Protein AF-A0A4P9YA23-F1 (afdb_monomer_lite)

Sequence (304 aa):
MYAWGDTLWTTFSSGLFDSSNNYLGVTSTDVELSFLNSFLSQIIQMLPYKTYLYIFESSKKNIVGTSIGTDLLIYDANGVATGPKSLDILANEDSILNASLVYLNSLVGKGNYTQLVSSSNVLLFQSNNLQYLCSVSEINSKYGIKWTLLQIMSKNDVEAGIVQRNTLIFIVIGVVMVLCYLLAFIFSTWISRILNGITSDIRELASLNFGAVLRENGIHMKRRSWIREICDIQHSFQKMVLTFAEQVEIKKKSNFKGNLSTTTAGQGNSVGGSLNMLAPSKSMDGLGKSTTIPNMSSIAENSV

Radius of gyration: 50.08 Å; chains: 1; bounding box: 88×43×154 Å

Structure (mmCIF, N/CA/C/O backbone):
data_AF-A0A4P9YA23-F1
#
_entry.id   AF-A0A4P9YA23-F1
#
loop_
_atom_site.group_PDB
_atom_site.id
_atom_site.type_symbol
_atom_site.label_atom_id
_atom_site.label_alt_id
_atom_site.label_comp_id
_atom_site.label_asym_id
_atom_site.label_entity_id
_atom_site.label_seq_id
_atom_site.pdbx_PDB_ins_code
_atom_site.Cartn_x
_atom_site.Cartn_y
_atom_site.Cartn_z
_atom_site.occupancy
_atom_site.B_iso_or_equiv
_atom_site.auth_seq_id
_atom_site.auth_comp_id
_atom_site.auth_asym_id
_atom_site.auth_atom_id
_atom_site.pdbx_PDB_model_num
ATOM 1 N N . MET A 1 1 ? -16.088 -0.649 15.290 1.00 90.38 1 MET A N 1
ATOM 2 C CA . MET A 1 1 ? -15.240 -1.835 15.087 1.00 90.38 1 MET A CA 1
ATOM 3 C C . MET A 1 1 ? -14.986 -2.504 16.423 1.00 90.38 1 MET A C 1
ATOM 5 O O . MET A 1 1 ? -14.726 -1.791 17.389 1.00 90.38 1 MET A O 1
ATOM 9 N N . TYR A 1 2 ? -15.089 -3.825 16.475 1.00 92.62 2 TYR A N 1
ATOM 10 C CA . TYR A 1 2 ? -14.795 -4.645 17.648 1.00 92.62 2 TYR A CA 1
ATOM 11 C C . TYR A 1 2 ? -14.202 -5.986 17.204 1.00 92.62 2 TYR A C 1
ATOM 13 O O . TYR A 1 2 ? -14.350 -6.379 16.046 1.00 92.62 2 TYR A O 1
ATOM 21 N N . ALA A 1 3 ? -13.505 -6.655 18.117 1.00 93.75 3 ALA A N 1
ATOM 22 C CA . ALA A 1 3 ? -13.047 -8.024 17.925 1.00 93.75 3 ALA A CA 1
ATOM 23 C C . ALA A 1 3 ? -14.057 -8.985 18.559 1.00 93.75 3 ALA A C 1
ATOM 25 O O . ALA A 1 3 ? -14.553 -8.717 19.655 1.00 93.75 3 ALA A O 1
ATOM 26 N N . TRP A 1 4 ? -14.367 -10.081 17.873 1.00 92.94 4 TRP A N 1
ATOM 27 C CA . TRP A 1 4 ? -15.160 -11.177 18.423 1.00 92.94 4 TRP A CA 1
ATOM 28 C C . TRP A 1 4 ? -14.641 -12.503 17.872 1.00 92.94 4 TRP A C 1
ATOM 30 O O . TRP A 1 4 ? -14.656 -12.717 16.658 1.00 92.94 4 TRP A O 1
ATOM 40 N N . GLY A 1 5 ? -14.170 -13.379 18.766 1.00 91.00 5 GLY A N 1
ATOM 41 C CA . GLY A 1 5 ? -13.366 -14.538 18.370 1.00 91.00 5 GLY A CA 1
ATOM 42 C C . GLY A 1 5 ? -12.090 -14.088 17.654 1.00 91.00 5 GLY A C 1
ATOM 43 O O . GLY A 1 5 ? -11.499 -13.078 18.027 1.00 91.00 5 GLY A O 1
ATOM 44 N N . ASP A 1 6 ? -11.729 -14.778 16.576 1.00 91.00 6 ASP A N 1
ATOM 45 C CA . ASP A 1 6 ? -10.530 -14.479 15.778 1.00 91.00 6 ASP A CA 1
ATOM 46 C C . ASP A 1 6 ? -10.842 -13.554 14.595 1.00 91.00 6 ASP A C 1
ATOM 48 O O . ASP A 1 6 ? -10.273 -13.663 13.507 1.00 91.00 6 ASP A O 1
ATOM 52 N N . THR A 1 7 ? -11.830 -12.669 14.748 1.00 92.19 7 THR A N 1
ATOM 53 C CA . THR A 1 7 ? -12.345 -11.883 13.627 1.00 92.19 7 THR A CA 1
ATOM 54 C C . THR A 1 7 ? -12.698 -10.457 14.028 1.00 92.19 7 THR A C 1
ATOM 56 O O . THR A 1 7 ? -13.243 -10.190 15.102 1.00 92.19 7 THR A O 1
ATOM 59 N N . LEU A 1 8 ? -12.377 -9.519 13.134 1.00 94.44 8 LEU A N 1
ATOM 60 C CA . LEU A 1 8 ? -12.754 -8.116 13.253 1.00 94.44 8 LEU A CA 1
ATOM 61 C C . LEU A 1 8 ? -14.108 -7.863 12.602 1.00 94.44 8 LEU A C 1
ATOM 63 O O . LEU A 1 8 ? -14.334 -8.227 11.448 1.00 94.44 8 LEU A O 1
ATOM 67 N N . TRP A 1 9 ? -14.963 -7.156 13.329 1.00 95.06 9 TRP A N 1
ATOM 68 C CA . TRP A 1 9 ? -16.307 -6.796 12.904 1.00 95.06 9 TRP A CA 1
ATOM 69 C C . TRP A 1 9 ? -16.499 -5.285 12.936 1.00 95.06 9 TRP A C 1
ATOM 71 O O . TRP A 1 9 ? -15.943 -4.563 13.776 1.00 95.06 9 TRP A O 1
ATOM 81 N N . THR A 1 10 ? -17.336 -4.785 12.036 1.00 92.75 10 THR A N 1
ATOM 82 C CA . THR A 1 10 ? -17.863 -3.426 12.096 1.00 92.75 10 THR A CA 1
ATOM 83 C C . THR A 1 10 ? -19.381 -3.445 12.014 1.00 92.75 10 THR A C 1
ATOM 85 O O . THR A 1 10 ? -19.947 -4.157 11.195 1.00 92.75 10 THR A O 1
ATOM 88 N N . THR A 1 11 ? -20.036 -2.638 12.843 1.00 93.19 11 THR A N 1
ATOM 89 C CA . THR A 1 11 ? -21.493 -2.490 12.836 1.00 93.19 11 THR A CA 1
ATOM 90 C C . THR A 1 11 ? -21.867 -1.222 12.094 1.00 93.19 11 THR A C 1
ATOM 92 O O . THR A 1 11 ? -21.350 -0.143 12.396 1.00 93.19 11 THR A O 1
ATOM 95 N N . PHE A 1 12 ? -22.798 -1.345 11.160 1.00 91.31 12 PHE A N 1
ATOM 96 C CA . PHE A 1 12 ? -23.514 -0.225 10.573 1.00 91.31 12 PHE A CA 1
ATOM 97 C C . PHE A 1 12 ? -24.879 -0.143 11.225 1.00 91.31 12 PHE A C 1
ATOM 99 O O . PHE A 1 12 ? -25.641 -1.100 11.151 1.00 91.31 12 PHE A O 1
ATOM 106 N N . SER A 1 13 ? -25.187 0.985 11.857 1.00 93.06 13 SER A N 1
ATOM 107 C CA . SER A 1 13 ? -26.459 1.191 12.545 1.00 93.06 13 SER A CA 1
ATOM 108 C C . SER A 1 13 ? -27.181 2.396 11.969 1.00 93.06 13 SER A C 1
ATOM 110 O O . SER A 1 13 ? -26.564 3.424 11.694 1.00 93.06 13 SER A O 1
ATOM 112 N N . SER A 1 14 ? -28.496 2.279 11.820 1.00 93.38 14 SER A N 1
ATOM 113 C CA . SER A 1 14 ? -29.368 3.377 11.422 1.00 93.38 14 SER A CA 1
ATOM 114 C C . SER A 1 14 ? -30.601 3.422 12.317 1.00 93.38 14 SER A C 1
ATOM 116 O O . SER A 1 14 ? -31.188 2.388 12.641 1.00 93.38 14 SER A O 1
ATOM 118 N N . GLY A 1 15 ? -30.975 4.625 12.750 1.00 95.62 15 GLY A N 1
ATOM 119 C CA . GLY A 1 15 ? -32.191 4.832 13.528 1.00 95.62 15 GLY A CA 1
ATOM 120 C C . GLY A 1 15 ? -33.424 4.661 12.645 1.00 95.62 15 GLY A C 1
ATOM 121 O O . GLY A 1 15 ? -33.478 5.174 11.530 1.00 95.62 15 GLY A O 1
ATOM 122 N N . LEU A 1 16 ? -34.417 3.942 13.152 1.00 97.31 16 LEU A N 1
ATOM 123 C CA . LEU A 1 16 ? -35.737 3.826 12.553 1.00 97.31 16 LEU A CA 1
ATOM 124 C C . LEU A 1 16 ? -36.643 4.872 13.191 1.00 97.31 16 LEU A C 1
ATOM 126 O O . LEU A 1 16 ? -36.780 4.918 14.415 1.00 97.31 16 LEU A O 1
ATOM 130 N N . PHE A 1 17 ? -37.264 5.692 12.353 1.00 97.88 17 PHE A N 1
ATOM 131 C CA . PHE A 1 17 ? -38.183 6.743 12.767 1.00 97.88 17 PHE A CA 1
ATOM 132 C C . PHE A 1 17 ? -39.517 6.560 12.047 1.00 97.88 17 PHE A C 1
ATOM 134 O O . PHE A 1 17 ? -39.548 6.089 10.907 1.00 97.88 17 PHE A O 1
ATOM 141 N N . ASP A 1 18 ? -40.618 6.899 12.712 1.00 97.69 18 ASP A N 1
ATOM 142 C CA . ASP A 1 18 ? -41.930 6.941 12.066 1.00 97.69 18 ASP A CA 1
ATOM 143 C C . ASP A 1 18 ? -42.077 8.179 11.155 1.00 97.69 18 ASP A C 1
ATOM 145 O O . ASP A 1 18 ? -41.197 9.039 11.070 1.00 97.69 18 ASP A O 1
ATOM 149 N N . SER A 1 19 ? -43.218 8.300 10.469 1.00 97.75 19 SER A N 1
ATOM 150 C CA . SER A 1 19 ? -43.530 9.461 9.619 1.00 97.75 19 SER A CA 1
ATOM 151 C C . SER A 1 19 ? -43.616 10.790 10.379 1.00 97.75 19 SER A C 1
ATOM 153 O O . SER A 1 19 ? -43.581 11.853 9.765 1.00 97.75 19 SER A O 1
ATOM 155 N N . SER A 1 20 ? -43.758 10.740 11.702 1.00 98.12 20 SER A N 1
ATOM 156 C CA . SER A 1 20 ? -43.789 11.893 12.600 1.00 98.12 20 SER A CA 1
ATOM 157 C C . SER A 1 20 ? -42.417 12.183 13.223 1.00 98.12 20 SER A C 1
ATOM 159 O O . SER A 1 20 ? -42.321 13.048 14.091 1.00 98.12 20 SER A O 1
ATOM 161 N N . ASN A 1 21 ? -41.357 11.513 12.751 1.00 96.94 21 ASN A N 1
ATOM 162 C CA . ASN A 1 21 ? -39.983 11.614 13.241 1.00 96.94 21 ASN A CA 1
ATOM 163 C C . ASN A 1 21 ? -39.800 11.162 14.706 1.00 96.94 21 ASN A C 1
ATOM 165 O O . ASN A 1 21 ? -38.838 11.556 15.368 1.00 96.94 21 ASN A O 1
ATOM 169 N N . ASN A 1 22 ? -40.696 10.320 15.225 1.00 98.12 22 ASN A N 1
ATOM 170 C CA . ASN A 1 22 ? -40.505 9.676 16.519 1.00 98.12 22 ASN A CA 1
ATOM 171 C C . ASN A 1 22 ? -39.586 8.465 16.365 1.00 98.12 22 ASN A C 1
ATOM 173 O O . ASN A 1 22 ? -39.722 7.679 15.426 1.00 98.12 22 ASN A O 1
ATOM 177 N N . TYR A 1 23 ? -38.662 8.296 17.308 1.00 97.56 23 TYR A N 1
ATOM 178 C CA . TYR A 1 23 ? -37.741 7.164 17.333 1.00 97.56 23 TYR A CA 1
ATOM 179 C C . TYR A 1 23 ? -38.481 5.857 17.645 1.00 97.56 23 TYR A C 1
ATOM 181 O O . TYR A 1 23 ? -39.110 5.731 18.695 1.00 97.56 23 TYR A O 1
ATOM 189 N N . LEU A 1 24 ? -38.371 4.877 16.748 1.00 98.06 24 LEU A N 1
ATOM 190 C CA . LEU A 1 24 ? -38.969 3.547 16.892 1.00 98.06 24 LEU A CA 1
ATOM 191 C C . LEU A 1 24 ? -37.949 2.492 17.328 1.00 98.06 24 LEU A C 1
ATOM 193 O O . LEU A 1 24 ? -38.299 1.541 18.024 1.00 98.06 24 LEU A O 1
ATOM 197 N N . GLY A 1 25 ? -36.693 2.630 16.903 1.00 97.94 25 GLY A N 1
ATOM 198 C CA . GLY A 1 25 ? -35.655 1.643 17.181 1.00 97.94 25 GLY A CA 1
ATOM 199 C C . GLY A 1 25 ? -34.397 1.846 16.345 1.00 97.94 25 GLY A C 1
ATOM 200 O O . GLY A 1 25 ? -34.207 2.887 15.722 1.00 97.94 25 GLY A O 1
ATOM 201 N N . VAL A 1 26 ? -33.537 0.830 16.311 1.00 97.00 26 VAL A N 1
ATOM 202 C CA . VAL A 1 26 ? -32.299 0.824 15.524 1.00 97.00 26 VAL A CA 1
ATOM 203 C C . VAL A 1 26 ? -32.239 -0.445 14.682 1.00 97.00 26 VAL A C 1
ATOM 205 O O . VAL A 1 26 ? -32.502 -1.539 15.177 1.00 97.00 26 VAL A O 1
ATOM 208 N N . THR A 1 27 ? -31.908 -0.299 13.404 1.00 96.75 27 THR A N 1
ATOM 209 C CA . THR A 1 27 ? -31.504 -1.420 12.555 1.00 96.75 27 THR A CA 1
ATOM 210 C C . THR A 1 27 ? -29.985 -1.432 12.472 1.00 96.75 27 THR A C 1
ATOM 212 O O . THR A 1 27 ? -29.368 -0.381 12.291 1.00 96.75 27 THR A O 1
ATOM 215 N N . SER A 1 28 ? -29.384 -2.606 12.648 1.00 96.12 28 SER A N 1
ATOM 216 C CA . SER A 1 28 ? -27.936 -2.778 12.618 1.00 96.12 28 SER A CA 1
ATOM 217 C C . SER A 1 28 ? -27.565 -3.930 11.695 1.00 96.12 28 SER A C 1
ATOM 219 O O . SER A 1 28 ? -28.275 -4.928 11.612 1.00 96.12 28 SER A O 1
ATOM 221 N N . THR A 1 29 ? -26.447 -3.793 10.996 1.00 94.19 29 THR A N 1
ATOM 222 C CA . THR A 1 29 ? -25.837 -4.852 10.193 1.00 94.19 29 THR A CA 1
ATOM 223 C C . THR A 1 29 ? -24.369 -4.939 10.559 1.00 94.19 29 THR A C 1
ATOM 225 O O . THR A 1 29 ? -23.646 -3.946 10.462 1.00 94.19 29 THR A O 1
ATOM 228 N N . ASP A 1 30 ? -23.938 -6.121 10.980 1.00 94.88 30 ASP A N 1
ATOM 229 C CA . ASP A 1 30 ? -22.535 -6.411 11.233 1.00 94.88 30 ASP A CA 1
ATOM 230 C C . ASP A 1 30 ? -21.870 -6.922 9.956 1.00 94.88 30 ASP A C 1
ATOM 232 O O . ASP A 1 30 ? -22.423 -7.744 9.225 1.00 94.88 30 ASP A O 1
ATOM 236 N N . VAL A 1 31 ? -20.678 -6.404 9.684 1.00 93.38 31 VAL A N 1
ATOM 237 C CA . VAL A 1 31 ? -19.847 -6.779 8.545 1.00 93.38 31 VAL A CA 1
ATOM 238 C C . VAL A 1 31 ? -18.507 -7.257 9.071 1.00 93.38 31 VAL A C 1
ATOM 240 O O . VAL A 1 31 ? -17.813 -6.546 9.804 1.00 93.38 31 VAL A O 1
ATOM 243 N N . GLU A 1 32 ? -18.156 -8.471 8.676 1.00 95.19 32 GLU A N 1
ATOM 244 C CA . GLU A 1 32 ? -16.840 -9.048 8.893 1.00 95.19 32 GLU A CA 1
ATOM 245 C C . GLU A 1 32 ? -15.802 -8.263 8.084 1.00 95.19 32 GLU A C 1
ATOM 247 O O . GLU A 1 32 ? -16.054 -7.938 6.931 1.00 95.19 32 GLU A O 1
ATOM 252 N N . LEU A 1 33 ? -14.640 -7.940 8.650 1.00 94.12 33 LEU A N 1
ATOM 253 C CA . LEU A 1 33 ? -13.596 -7.163 7.962 1.00 94.12 33 LEU A CA 1
ATOM 254 C C . LEU A 1 33 ? -12.496 -8.032 7.339 1.00 94.12 33 LEU A C 1
ATOM 256 O O . LEU A 1 33 ? -11.645 -7.516 6.615 1.00 94.12 33 LEU A O 1
ATOM 260 N N . SER A 1 34 ? -12.518 -9.348 7.565 1.00 92.31 34 SER A N 1
ATOM 261 C CA . SER A 1 34 ? -11.518 -10.287 7.035 1.00 92.31 34 SER A CA 1
ATOM 262 C C . SER A 1 34 ? -11.421 -10.254 5.503 1.00 92.31 34 SER A C 1
ATOM 264 O O . SER A 1 34 ? -10.322 -10.358 4.953 1.00 92.31 34 SER A O 1
ATOM 266 N N . PHE A 1 35 ? -12.540 -10.007 4.806 1.00 93.31 35 PHE A N 1
ATOM 267 C CA . PHE A 1 35 ? -12.568 -9.912 3.344 1.00 93.31 35 PHE A CA 1
ATOM 268 C C . PHE A 1 35 ? -11.656 -8.804 2.805 1.00 93.31 35 PHE A C 1
ATOM 270 O O . PHE A 1 35 ? -11.136 -8.938 1.698 1.00 93.31 35 PHE A O 1
ATOM 277 N N . LEU A 1 36 ? -11.434 -7.723 3.567 1.00 94.00 36 LEU A N 1
ATOM 278 C CA . LEU A 1 36 ? -10.559 -6.631 3.142 1.00 94.00 36 LEU A CA 1
ATOM 279 C C . LEU A 1 36 ? -9.112 -7.093 3.056 1.00 94.00 36 LEU A C 1
ATOM 281 O O . LEU A 1 36 ? -8.423 -6.723 2.112 1.00 94.00 36 LEU A O 1
ATOM 285 N N . ASN A 1 37 ? -8.662 -7.938 3.983 1.00 94.00 37 ASN A N 1
ATOM 286 C CA . ASN A 1 37 ? -7.317 -8.504 3.924 1.00 94.00 37 ASN A CA 1
ATOM 287 C C . ASN A 1 37 ? -7.161 -9.363 2.671 1.00 94.00 37 ASN A C 1
ATOM 289 O O . ASN A 1 37 ? -6.228 -9.160 1.901 1.00 94.00 37 ASN A O 1
ATOM 293 N N . SER A 1 38 ? -8.116 -10.261 2.408 1.00 93.62 38 SER A N 1
ATOM 294 C CA . SER A 1 38 ? -8.096 -11.093 1.200 1.00 93.62 38 SER A CA 1
ATOM 295 C C . SER A 1 38 ? -8.109 -10.253 -0.078 1.00 93.62 38 SER A C 1
ATOM 297 O O . SER A 1 38 ? -7.327 -10.513 -0.990 1.00 93.62 38 SER A O 1
ATOM 299 N N . PHE A 1 39 ? -8.949 -9.220 -0.130 1.00 95.06 39 PHE A N 1
ATOM 300 C CA . PHE A 1 39 ? -9.047 -8.312 -1.268 1.00 95.06 39 PHE A CA 1
ATOM 301 C C . PHE A 1 39 ? -7.749 -7.524 -1.497 1.00 95.06 39 PHE A C 1
ATOM 303 O O . PHE A 1 39 ? -7.224 -7.506 -2.610 1.00 95.06 39 PHE A O 1
ATOM 310 N N . LEU A 1 40 ? -7.180 -6.923 -0.448 1.00 95.25 40 LEU A N 1
ATOM 311 C CA . LEU A 1 40 ? -5.920 -6.181 -0.537 1.00 95.25 40 LEU A CA 1
ATOM 312 C C . LEU A 1 40 ? -4.751 -7.091 -0.922 1.00 95.25 40 LEU A C 1
ATOM 314 O O . LEU A 1 40 ? -3.928 -6.706 -1.752 1.00 95.25 40 LEU A O 1
ATOM 318 N N . SER A 1 41 ? -4.691 -8.302 -0.365 1.00 94.19 41 SER A N 1
ATOM 319 C CA . SER A 1 41 ? -3.686 -9.303 -0.727 1.00 94.19 41 SER A CA 1
ATOM 320 C C . SER A 1 41 ? -3.803 -9.741 -2.191 1.00 94.19 41 SER A C 1
ATOM 322 O O . SER A 1 41 ? -2.782 -9.908 -2.853 1.00 94.19 41 SER A O 1
ATOM 324 N N . GLN A 1 42 ? -5.016 -9.878 -2.736 1.00 94.69 42 GLN A N 1
ATOM 325 C CA . GLN A 1 42 ? -5.213 -10.164 -4.162 1.00 94.69 42 GLN A CA 1
ATOM 326 C C . GLN A 1 42 ? -4.753 -8.999 -5.044 1.00 94.69 42 GLN A C 1
ATOM 328 O O . GLN A 1 42 ? -4.056 -9.223 -6.033 1.00 94.69 42 GLN A O 1
ATOM 333 N N . ILE A 1 43 ? -5.067 -7.755 -4.665 1.00 94.31 43 ILE A N 1
ATOM 334 C CA . ILE A 1 43 ? -4.625 -6.569 -5.413 1.00 94.31 43 ILE A CA 1
ATOM 335 C C . ILE A 1 43 ? -3.100 -6.522 -5.509 1.00 94.31 43 ILE A C 1
ATOM 337 O O . ILE A 1 43 ? -2.567 -6.334 -6.602 1.00 94.31 43 ILE A O 1
ATOM 341 N N . ILE A 1 44 ? -2.379 -6.714 -4.399 1.00 94.00 44 ILE A N 1
ATOM 342 C CA . ILE A 1 44 ? -0.910 -6.637 -4.434 1.00 94.00 44 ILE A CA 1
ATOM 343 C C . ILE A 1 44 ? -0.277 -7.753 -5.272 1.00 94.00 44 ILE A C 1
ATOM 345 O O . ILE A 1 44 ? 0.791 -7.535 -5.831 1.00 94.00 44 ILE A O 1
ATOM 349 N N . GLN A 1 45 ? -0.930 -8.912 -5.417 1.00 91.75 45 GLN A N 1
ATOM 350 C CA . GLN A 1 45 ? -0.451 -9.996 -6.285 1.00 91.75 45 GLN A CA 1
ATOM 351 C C . GLN A 1 45 ? -0.572 -9.653 -7.775 1.00 91.75 45 GLN A C 1
ATOM 353 O O . GLN A 1 45 ? 0.182 -10.180 -8.589 1.00 91.75 45 GLN A O 1
ATOM 358 N N . MET A 1 46 ? -1.501 -8.765 -8.138 1.00 91.12 46 MET A N 1
ATOM 359 C CA . MET A 1 46 ? -1.654 -8.277 -9.511 1.00 91.12 46 MET A CA 1
ATOM 360 C C . MET A 1 46 ? -0.667 -7.152 -9.852 1.00 91.12 46 MET A C 1
ATOM 362 O O . MET A 1 46 ? -0.488 -6.827 -11.028 1.00 91.12 46 MET A O 1
ATOM 366 N N . LEU A 1 47 ? -0.031 -6.541 -8.847 1.00 89.19 47 LEU A N 1
ATOM 367 C CA . LEU A 1 47 ? 0.924 -5.458 -9.046 1.00 89.19 47 LEU A CA 1
ATOM 368 C C . LEU A 1 47 ? 2.332 -6.017 -9.314 1.00 89.19 47 LEU A C 1
ATOM 370 O O . LEU A 1 47 ? 2.803 -6.888 -8.586 1.00 89.19 47 LEU A O 1
ATOM 374 N N . PRO A 1 48 ? 3.061 -5.487 -10.312 1.00 86.25 48 PRO A N 1
ATOM 375 C CA . PRO A 1 48 ? 4.406 -5.962 -10.643 1.00 86.25 48 PRO A CA 1
ATOM 376 C C . PRO A 1 48 ? 5.489 -5.449 -9.677 1.00 86.25 48 PRO A C 1
ATOM 378 O O . PRO A 1 48 ? 6.654 -5.811 -9.818 1.00 86.25 48 PRO A O 1
ATOM 381 N N . TYR A 1 49 ? 5.124 -4.585 -8.727 1.00 89.00 49 TYR A N 1
ATOM 382 C CA . TYR A 1 49 ? 6.039 -3.918 -7.802 1.00 89.00 49 TYR A CA 1
ATOM 383 C C . TYR A 1 49 ? 5.675 -4.246 -6.363 1.00 89.00 49 TYR A C 1
ATOM 385 O O . TYR A 1 49 ? 4.491 -4.344 -6.024 1.00 89.00 49 TYR A O 1
ATOM 393 N N . LYS A 1 50 ? 6.683 -4.309 -5.489 1.00 91.06 50 LYS A N 1
ATOM 394 C CA . LYS A 1 50 ? 6.460 -4.512 -4.061 1.00 91.06 50 LYS A CA 1
ATOM 395 C C . LYS A 1 50 ? 5.695 -3.326 -3.477 1.00 91.06 50 LYS A C 1
ATOM 397 O O . LYS A 1 50 ? 6.227 -2.221 -3.332 1.00 91.06 50 LYS A O 1
ATOM 402 N N . THR A 1 51 ? 4.431 -3.588 -3.168 1.00 94.00 51 THR A N 1
ATOM 403 C CA . THR A 1 51 ? 3.466 -2.607 -2.680 1.00 94.00 51 THR A CA 1
ATOM 404 C C . THR A 1 51 ? 2.831 -3.127 -1.401 1.00 94.00 51 THR A C 1
ATOM 406 O O . THR A 1 51 ? 2.511 -4.308 -1.284 1.00 94.00 51 THR A O 1
ATOM 409 N N . TYR A 1 52 ? 2.642 -2.225 -0.452 1.00 95.31 52 TYR A N 1
ATOM 410 C CA . TYR A 1 52 ? 2.017 -2.466 0.833 1.00 95.31 52 TYR A CA 1
ATOM 411 C C . TYR A 1 52 ? 0.799 -1.560 0.950 1.00 95.31 52 TYR A C 1
ATOM 413 O O . TYR A 1 52 ? 0.898 -0.354 0.715 1.00 95.31 52 TYR A O 1
ATOM 421 N N . LEU A 1 53 ? -0.347 -2.146 1.278 1.00 96.12 53 LEU A N 1
ATOM 422 C CA . LEU A 1 53 ? -1.608 -1.434 1.422 1.00 96.12 53 LEU A CA 1
ATOM 423 C C . LEU A 1 53 ? -2.118 -1.602 2.846 1.00 96.12 53 LEU A C 1
ATOM 425 O O . LEU A 1 53 ? -2.219 -2.721 3.351 1.00 96.12 53 LEU A O 1
ATOM 429 N N . TYR A 1 54 ? -2.479 -0.482 3.455 1.00 95.62 54 TYR A N 1
ATOM 430 C CA . TYR A 1 54 ? -3.043 -0.412 4.791 1.00 95.62 54 TYR A CA 1
ATOM 431 C C . TYR A 1 54 ? -4.309 0.429 4.752 1.00 95.62 54 TYR A C 1
ATOM 433 O O . TYR A 1 54 ? -4.297 1.543 4.237 1.00 95.62 54 TYR A O 1
ATOM 441 N N . ILE A 1 55 ? -5.396 -0.078 5.318 1.00 94.88 55 ILE A N 1
ATOM 442 C CA . ILE A 1 55 ? -6.621 0.690 5.534 1.00 94.88 55 ILE A CA 1
ATOM 443 C C . ILE A 1 55 ? -6.788 0.856 7.034 1.00 94.88 55 ILE A C 1
ATOM 445 O O . ILE A 1 55 ? -6.761 -0.130 7.769 1.00 94.88 55 ILE A O 1
ATOM 449 N N . PHE A 1 56 ? -6.985 2.085 7.496 1.00 93.56 56 PHE A N 1
ATOM 450 C CA . PHE A 1 56 ? -7.251 2.370 8.902 1.00 93.56 56 PHE A CA 1
ATOM 451 C C . PHE A 1 56 ? -8.383 3.380 9.078 1.00 93.56 56 PHE A C 1
ATOM 453 O O . PHE A 1 56 ? -8.679 4.182 8.196 1.00 93.56 56 PHE A O 1
ATOM 460 N N . GLU A 1 57 ? -9.030 3.344 10.237 1.00 91.69 57 GLU A N 1
ATOM 461 C CA . GLU A 1 57 ? -10.069 4.300 10.607 1.00 91.69 57 GLU A CA 1
ATOM 462 C C . GLU A 1 57 ? -9.437 5.646 10.985 1.00 91.69 57 GLU A C 1
ATOM 464 O O . GLU A 1 57 ? -8.605 5.705 11.891 1.00 91.69 57 GLU A O 1
ATOM 469 N N . SER A 1 58 ? -9.840 6.743 10.340 1.00 86.31 58 SER A N 1
ATOM 470 C CA . SER A 1 58 ? -9.189 8.051 10.525 1.00 86.31 58 SER A CA 1
ATOM 471 C C . SER A 1 58 ? -9.331 8.606 11.950 1.00 86.31 58 SER A C 1
ATOM 473 O O . SER A 1 58 ? -8.471 9.354 12.406 1.00 86.31 58 SER A O 1
ATOM 475 N N . SER A 1 59 ? -10.402 8.242 12.663 1.00 83.94 59 SER A N 1
ATOM 476 C CA . SER A 1 59 ? -10.718 8.739 14.011 1.00 83.94 59 SER A CA 1
ATOM 477 C C . SER A 1 59 ? -9.857 8.083 15.100 1.00 83.94 59 SER A C 1
ATOM 479 O O . SER A 1 59 ? -9.249 8.768 15.919 1.00 83.94 59 SER A O 1
ATOM 481 N N . LYS A 1 60 ? -9.809 6.747 15.108 1.00 84.69 60 LYS A N 1
ATOM 482 C CA . LYS A 1 60 ? -9.181 5.925 16.155 1.00 84.69 60 LYS A CA 1
ATOM 483 C C . LYS A 1 60 ? -7.835 5.341 15.742 1.00 84.69 60 LYS A C 1
ATOM 485 O O . LYS A 1 60 ? -7.148 4.772 16.582 1.00 84.69 60 LYS A O 1
ATOM 490 N N . LYS A 1 61 ? -7.460 5.475 14.465 1.00 88.44 61 LYS A N 1
ATOM 491 C CA . LYS A 1 61 ? -6.268 4.865 13.856 1.00 88.44 61 LYS A CA 1
ATOM 492 C C . LYS A 1 61 ? -6.235 3.341 13.985 1.00 88.44 61 LYS A C 1
ATOM 494 O O . LYS A 1 61 ? -5.162 2.750 13.982 1.00 88.44 61 LYS A O 1
ATOM 499 N N . ASN A 1 62 ? -7.390 2.695 14.113 1.00 93.69 62 ASN A N 1
ATOM 500 C CA . ASN A 1 62 ? -7.470 1.238 14.135 1.00 93.69 62 ASN A CA 1
ATOM 501 C C . ASN A 1 62 ? -7.288 0.705 12.719 1.00 93.69 62 ASN A C 1
ATOM 503 O O . ASN A 1 62 ? -7.921 1.219 11.794 1.00 93.69 62 ASN A O 1
ATOM 507 N N . ILE A 1 63 ? -6.441 -0.308 12.546 1.00 94.56 63 ILE A N 1
ATOM 508 C CA . ILE A 1 63 ? -6.270 -0.959 11.249 1.00 94.56 63 ILE A CA 1
ATOM 509 C C . ILE A 1 63 ? -7.556 -1.728 10.938 1.00 94.56 63 ILE A C 1
ATOM 511 O O . ILE A 1 63 ? -8.022 -2.542 11.730 1.00 94.56 63 ILE A O 1
ATOM 515 N N . VAL A 1 64 ? -8.133 -1.440 9.778 1.00 94.62 64 VAL A N 1
ATOM 516 C CA . VAL A 1 64 ? -9.302 -2.127 9.224 1.00 94.62 64 VAL A CA 1
ATOM 517 C C . VAL A 1 64 ? -8.837 -3.303 8.361 1.00 94.62 64 VAL A C 1
ATOM 519 O O . VAL A 1 64 ? -9.455 -4.361 8.384 1.00 94.62 64 VAL A O 1
ATOM 522 N N . GLY A 1 65 ? -7.746 -3.120 7.607 1.00 95.12 65 GLY A N 1
ATOM 523 C CA . GLY A 1 65 ? -7.205 -4.149 6.724 1.00 95.12 65 GLY A CA 1
ATOM 524 C C . GLY A 1 65 ? -5.760 -3.896 6.295 1.00 95.12 65 GLY A C 1
ATOM 525 O O . GLY A 1 65 ? -5.288 -2.758 6.289 1.00 95.12 65 GLY A O 1
ATOM 526 N N . THR A 1 66 ? -5.060 -4.966 5.926 1.00 95.69 66 THR A N 1
ATOM 527 C CA . THR A 1 66 ? -3.656 -4.957 5.491 1.00 95.69 66 THR A CA 1
ATOM 528 C C . THR A 1 66 ? -3.422 -5.960 4.368 1.00 95.69 66 THR A C 1
ATOM 530 O O . THR A 1 66 ? -4.035 -7.025 4.333 1.00 95.69 66 THR A O 1
ATOM 533 N N . SER A 1 67 ? -2.485 -5.655 3.472 1.00 95.31 67 SER A N 1
ATOM 534 C CA . SER A 1 67 ? -2.044 -6.593 2.438 1.00 95.31 67 SER A CA 1
ATOM 535 C C . SER A 1 67 ? -0.965 -7.581 2.908 1.00 95.31 67 SER A C 1
ATOM 537 O O . SER A 1 67 ? -0.682 -8.537 2.188 1.00 95.31 67 SER A O 1
ATOM 539 N N . ILE A 1 68 ? -0.344 -7.367 4.079 1.00 89.50 68 ILE A N 1
ATOM 540 C CA . ILE A 1 68 ? 0.839 -8.127 4.552 1.00 89.50 68 ILE A CA 1
ATOM 541 C C . ILE A 1 68 ? 0.460 -9.431 5.280 1.00 89.50 68 ILE A C 1
ATOM 543 O O . ILE A 1 68 ? 1.325 -10.236 5.608 1.00 89.50 68 ILE A O 1
ATOM 547 N N . GLY A 1 69 ? -0.833 -9.691 5.497 1.00 84.50 69 GLY A N 1
ATOM 548 C CA . GLY A 1 69 ? -1.283 -10.900 6.199 1.00 84.50 69 GLY A CA 1
ATOM 549 C C . GLY A 1 69 ? -0.866 -10.938 7.674 1.00 84.50 69 GLY A C 1
ATOM 550 O O . GLY A 1 69 ? -0.761 -12.012 8.256 1.00 84.50 69 GLY A O 1
ATOM 551 N N . THR A 1 70 ? -0.599 -9.775 8.274 1.00 88.12 70 THR A N 1
ATOM 552 C CA . THR A 1 70 ? -0.328 -9.648 9.708 1.00 88.12 70 THR A CA 1
ATOM 553 C C . THR A 1 70 ? -1.617 -9.760 10.505 1.00 88.12 70 THR A C 1
ATOM 555 O O . THR A 1 70 ? -2.661 -9.265 10.073 1.00 88.12 70 THR A O 1
ATOM 558 N N . ASP A 1 71 ? -1.525 -10.335 11.699 1.00 92.12 71 ASP A N 1
ATOM 559 C CA . ASP A 1 71 ? -2.642 -10.356 12.633 1.00 92.12 71 ASP A CA 1
ATOM 560 C C . ASP A 1 71 ? -3.033 -8.927 13.040 1.00 92.12 71 ASP A C 1
ATOM 562 O O . ASP A 1 71 ? -2.183 -8.125 13.443 1.00 92.12 71 ASP A O 1
ATOM 566 N N . LEU A 1 72 ? -4.322 -8.619 12.903 1.00 93.81 72 LEU A N 1
ATOM 567 C CA . LEU A 1 72 ? -4.918 -7.317 13.186 1.00 93.81 72 LEU A CA 1
ATOM 568 C C . LEU A 1 72 ? -5.563 -7.247 14.573 1.00 93.81 72 LEU A C 1
ATOM 570 O O . LEU A 1 72 ? -6.147 -6.218 14.912 1.00 93.81 72 LEU A O 1
ATOM 574 N N . LEU A 1 73 ? -5.477 -8.310 15.370 1.00 95.44 73 LEU A N 1
ATOM 575 C CA . LEU A 1 73 ? -6.072 -8.404 16.697 1.00 95.44 73 LEU A CA 1
ATOM 576 C C . LEU A 1 73 ? -5.033 -8.210 17.806 1.00 95.44 73 LEU A C 1
ATOM 578 O O . LEU A 1 73 ? -3.853 -8.534 17.669 1.00 95.44 73 LEU A O 1
ATOM 582 N N . ILE A 1 74 ? -5.490 -7.653 18.925 1.00 94.62 74 ILE A N 1
ATOM 583 C CA . ILE A 1 74 ? -4.758 -7.596 20.192 1.00 94.62 74 ILE A CA 1
ATOM 584 C C . ILE A 1 74 ? -5.323 -8.686 21.096 1.00 94.62 74 ILE A C 1
ATOM 586 O O . ILE A 1 74 ? -6.535 -8.725 21.307 1.00 94.62 74 ILE A O 1
ATOM 590 N N . TYR A 1 75 ? -4.460 -9.510 21.683 1.00 94.94 75 TYR A N 1
ATOM 591 C CA . TYR A 1 75 ? -4.859 -10.580 22.598 1.00 94.94 75 TYR A CA 1
ATOM 592 C C . TYR A 1 75 ? -4.486 -10.241 24.039 1.00 94.94 75 TYR A C 1
ATOM 594 O O . TYR A 1 75 ? -3.480 -9.574 24.290 1.00 94.94 75 TYR A O 1
ATOM 602 N N . ASP A 1 76 ? -5.304 -10.694 24.984 1.00 94.56 76 ASP A N 1
ATOM 603 C CA . ASP A 1 76 ? -4.971 -10.650 26.404 1.00 94.56 76 ASP A CA 1
ATOM 604 C C . ASP A 1 76 ? -3.983 -11.766 26.805 1.00 94.56 76 ASP A C 1
ATOM 606 O O . ASP A 1 76 ? -3.536 -12.572 25.987 1.00 94.56 76 ASP A O 1
ATOM 610 N N . ALA A 1 77 ? -3.647 -11.833 28.097 1.00 95.31 77 ALA A N 1
ATOM 611 C CA . ALA A 1 77 ? -2.761 -12.863 28.645 1.00 95.31 77 ALA A CA 1
ATOM 612 C C . ALA A 1 77 ? -3.309 -14.299 28.505 1.00 95.31 77 ALA A C 1
ATOM 614 O O . ALA A 1 77 ? -2.545 -15.253 28.635 1.00 95.31 77 ALA A O 1
ATOM 615 N N . ASN A 1 78 ? -4.610 -14.455 28.244 1.00 94.75 78 ASN A N 1
ATOM 616 C CA . ASN A 1 78 ? -5.275 -15.742 28.057 1.00 94.75 78 ASN A CA 1
ATOM 617 C C . ASN A 1 78 ? -5.430 -16.108 26.571 1.00 94.75 78 ASN A C 1
ATOM 619 O O . ASN A 1 78 ? -5.999 -17.155 26.267 1.00 94.75 78 ASN A O 1
ATOM 623 N N . GLY A 1 79 ? -4.945 -15.268 25.650 1.00 92.38 79 GLY A N 1
ATOM 624 C CA . GLY A 1 79 ? -5.082 -15.477 24.211 1.00 92.38 79 GLY A CA 1
ATOM 625 C C . GLY A 1 79 ? -6.461 -15.117 23.657 1.00 92.38 79 GLY A C 1
ATOM 626 O O . GLY A 1 79 ? -6.805 -15.561 22.568 1.00 92.38 79 GLY A O 1
ATOM 627 N N . VAL A 1 80 ? -7.264 -14.328 24.375 1.00 94.00 80 VAL A N 1
ATOM 628 C CA . VAL A 1 80 ? -8.577 -13.865 23.907 1.00 94.00 80 VAL A CA 1
ATOM 629 C C . VAL A 1 80 ? -8.421 -12.522 23.203 1.00 94.00 80 VAL A C 1
ATOM 631 O O . VAL A 1 80 ? -7.819 -11.594 23.747 1.00 94.00 80 VAL A O 1
ATOM 634 N N . ALA A 1 81 ? -8.977 -12.397 21.996 1.00 94.38 81 ALA A N 1
ATOM 635 C CA . ALA A 1 81 ? -8.964 -11.143 21.253 1.00 94.38 81 ALA A CA 1
ATOM 636 C C . ALA A 1 81 ? -9.766 -10.058 21.993 1.00 94.38 81 ALA A C 1
ATOM 638 O O . ALA A 1 81 ? -10.954 -10.205 22.273 1.00 94.38 81 ALA A O 1
ATOM 639 N N . THR A 1 82 ? -9.107 -8.943 22.297 1.00 93.94 82 THR A N 1
ATOM 640 C CA . THR A 1 82 ? -9.663 -7.813 23.059 1.00 93.94 82 THR A CA 1
ATOM 641 C C . THR A 1 82 ? -10.039 -6.627 22.178 1.00 93.94 82 THR A C 1
ATOM 643 O O . THR A 1 82 ? -10.876 -5.809 22.561 1.00 93.94 82 THR A O 1
ATOM 646 N N . GLY A 1 83 ? -9.452 -6.514 20.985 1.00 94.06 83 GLY A N 1
ATOM 647 C CA . GLY A 1 83 ? -9.743 -5.413 20.074 1.00 94.06 83 GLY A CA 1
ATOM 648 C C . GLY A 1 83 ? -8.832 -5.355 18.849 1.00 94.06 83 GLY A C 1
ATOM 649 O O . GLY A 1 83 ? -7.930 -6.180 18.705 1.00 94.06 83 GLY A O 1
ATOM 650 N N . PRO A 1 84 ? -9.069 -4.379 17.955 1.00 95.19 84 PRO A N 1
ATOM 651 C CA . PRO A 1 84 ? -8.225 -4.146 16.790 1.00 95.19 84 PRO A CA 1
ATOM 652 C C . PRO A 1 84 ? -6.871 -3.550 17.178 1.00 95.19 84 PRO A C 1
ATOM 654 O O . PRO A 1 84 ? -6.784 -2.693 18.061 1.00 95.19 84 PRO A O 1
ATOM 657 N N . LYS A 1 85 ? -5.819 -3.933 16.452 1.00 95.06 85 LYS A N 1
ATOM 658 C CA . LYS A 1 85 ? -4.521 -3.263 16.510 1.00 95.06 85 LYS A CA 1
ATOM 659 C C . LYS A 1 85 ? -4.639 -1.839 15.979 1.00 95.06 85 LYS A C 1
ATOM 661 O O . LYS A 1 85 ? -5.219 -1.579 14.920 1.00 95.06 85 LYS A O 1
ATOM 666 N N . SER A 1 86 ? -4.035 -0.909 16.709 1.00 93.69 86 SER A N 1
ATOM 667 C CA . SER A 1 86 ? -3.842 0.448 16.220 1.00 93.69 86 SER A CA 1
ATOM 668 C C . SER A 1 86 ? -2.678 0.505 15.233 1.00 93.69 86 SER A C 1
ATOM 670 O O . SER A 1 86 ? -1.758 -0.317 15.253 1.00 93.69 86 SER A O 1
ATOM 672 N N . LEU A 1 87 ? -2.706 1.529 14.389 1.00 92.81 87 LEU A N 1
ATOM 673 C CA . LEU A 1 87 ? -1.657 1.861 13.436 1.00 92.81 87 LEU A CA 1
ATOM 674 C C . LEU A 1 87 ? -0.296 2.038 14.128 1.00 92.81 87 LEU A C 1
ATOM 676 O O . LEU A 1 87 ? 0.720 1.623 13.585 1.00 92.81 87 LEU A O 1
ATOM 680 N N . ASP A 1 88 ? -0.284 2.595 15.343 1.00 92.31 88 ASP A N 1
ATOM 681 C CA . ASP A 1 88 ? 0.935 2.803 16.130 1.00 92.31 88 ASP A CA 1
ATOM 682 C C . ASP A 1 88 ? 1.530 1.474 16.643 1.00 92.31 88 ASP A C 1
ATOM 684 O O . ASP A 1 88 ? 2.749 1.319 16.676 1.00 92.31 88 ASP A O 1
ATOM 688 N N . ILE A 1 89 ? 0.690 0.493 17.010 1.00 94.12 89 ILE A N 1
ATOM 689 C CA . ILE A 1 89 ? 1.152 -0.848 17.414 1.00 94.12 89 ILE A CA 1
ATOM 690 C C . ILE A 1 89 ? 1.744 -1.574 16.208 1.00 94.12 89 ILE A C 1
ATOM 692 O O . ILE A 1 89 ? 2.864 -2.073 16.288 1.00 94.12 89 ILE A O 1
ATOM 696 N N . LEU A 1 90 ? 1.027 -1.580 15.080 1.00 94.00 90 LEU A N 1
ATOM 697 C CA . LEU A 1 90 ? 1.491 -2.251 13.866 1.00 94.00 90 LEU A CA 1
ATOM 698 C C . LEU A 1 90 ? 2.776 -1.616 13.316 1.00 94.00 90 LEU A C 1
ATOM 700 O O . LEU A 1 90 ? 3.649 -2.314 12.814 1.00 94.00 90 LEU A O 1
ATOM 704 N N . ALA A 1 91 ? 2.935 -0.300 13.457 1.00 93.56 91 ALA A N 1
ATOM 705 C CA . ALA A 1 91 ? 4.168 0.386 13.091 1.00 93.56 91 ALA A CA 1
ATOM 706 C C . ALA A 1 91 ? 5.380 -0.092 13.900 1.00 93.56 91 ALA A C 1
ATOM 708 O O . ALA A 1 91 ? 6.481 -0.137 13.370 1.00 93.56 91 ALA A O 1
ATOM 709 N N . ASN A 1 92 ? 5.214 -0.502 15.157 1.00 94.12 92 ASN A N 1
ATOM 710 C CA . ASN A 1 92 ? 6.333 -1.071 15.914 1.00 94.12 92 ASN A CA 1
ATOM 711 C C . ASN A 1 92 ? 6.742 -2.464 15.405 1.00 94.12 92 ASN A C 1
ATOM 713 O O . ASN A 1 92 ? 7.881 -2.877 15.614 1.00 94.12 92 ASN A O 1
ATOM 717 N N . GLU A 1 93 ? 5.830 -3.172 14.736 1.00 93.12 93 GLU A N 1
ATOM 718 C CA . GLU A 1 93 ? 6.069 -4.492 14.146 1.00 93.12 93 GLU A CA 1
ATOM 719 C C . GLU A 1 93 ? 6.644 -4.385 12.719 1.00 93.12 93 GLU A C 1
ATOM 721 O O . GLU A 1 93 ? 7.504 -5.182 12.343 1.00 93.12 93 GLU A O 1
ATOM 726 N N . ASP A 1 94 ? 6.226 -3.381 11.934 1.00 93.38 94 ASP A N 1
ATOM 727 C CA . ASP A 1 94 ? 6.721 -3.131 10.574 1.00 93.38 94 ASP A CA 1
ATOM 728 C C . ASP A 1 94 ? 7.566 -1.849 10.470 1.00 93.38 94 ASP A C 1
ATOM 730 O O . ASP A 1 94 ? 7.068 -0.721 10.472 1.00 93.38 94 ASP A O 1
ATOM 734 N N . SER A 1 95 ? 8.871 -2.038 10.248 1.00 93.00 95 SER A N 1
ATOM 735 C CA . SER A 1 95 ? 9.840 -0.957 10.026 1.00 93.00 95 SER A CA 1
ATOM 736 C C . SER A 1 95 ? 9.497 -0.011 8.862 1.00 93.00 95 SER A C 1
ATOM 738 O O . SER A 1 95 ? 9.832 1.175 8.923 1.00 93.00 95 SER A O 1
ATOM 740 N N . ILE A 1 96 ? 8.843 -0.502 7.802 1.00 94.06 96 ILE A N 1
ATOM 741 C CA . ILE A 1 96 ? 8.475 0.305 6.632 1.00 94.06 96 ILE A CA 1
ATOM 742 C C . ILE A 1 96 ? 7.294 1.199 6.993 1.00 94.06 96 ILE A C 1
ATOM 744 O O . ILE A 1 96 ? 7.350 2.413 6.769 1.00 94.06 96 ILE A O 1
ATOM 748 N N . LEU A 1 97 ? 6.261 0.616 7.605 1.00 94.44 97 LEU A N 1
ATOM 749 C CA . LEU A 1 97 ? 5.133 1.361 8.144 1.00 94.44 97 LEU A CA 1
ATOM 750 C C . LEU A 1 97 ? 5.607 2.413 9.152 1.00 94.44 97 LEU A C 1
ATOM 752 O O . LEU A 1 97 ? 5.248 3.578 8.998 1.00 94.44 97 LEU A O 1
ATOM 756 N N . ASN A 1 98 ? 6.483 2.063 10.098 1.00 94.81 98 ASN A N 1
ATOM 757 C CA . ASN A 1 98 ? 7.039 3.018 11.059 1.00 94.81 98 ASN A CA 1
ATOM 758 C C . ASN A 1 98 ? 7.696 4.219 10.379 1.00 94.81 98 ASN A C 1
ATOM 760 O O . ASN A 1 98 ? 7.351 5.367 10.655 1.00 94.81 98 ASN A O 1
ATOM 764 N N . ALA A 1 99 ? 8.619 3.956 9.450 1.00 94.62 99 ALA A N 1
ATOM 765 C CA . ALA A 1 99 ? 9.323 5.006 8.728 1.00 94.62 99 ALA A CA 1
ATOM 766 C C . ALA A 1 99 ? 8.348 5.902 7.949 1.00 94.62 99 ALA A C 1
ATOM 768 O O . ALA A 1 99 ? 8.503 7.126 7.950 1.00 94.62 99 ALA A O 1
ATOM 769 N N . SER A 1 100 ? 7.307 5.309 7.352 1.00 93.56 100 SER A N 1
ATOM 770 C CA . SER A 1 100 ? 6.262 6.067 6.667 1.00 93.56 100 SER A CA 1
ATOM 771 C C . SER A 1 100 ? 5.488 6.966 7.635 1.00 93.56 100 SER A C 1
ATOM 773 O O . SER A 1 100 ? 5.311 8.144 7.347 1.00 93.56 100 SER A O 1
ATOM 775 N N . LEU A 1 101 ? 5.099 6.480 8.818 1.00 92.25 101 LEU A N 1
ATOM 776 C CA . LEU A 1 101 ? 4.357 7.277 9.797 1.00 92.25 101 LEU A CA 1
ATOM 777 C C . LEU A 1 101 ? 5.210 8.383 10.405 1.00 92.25 101 LEU A C 1
ATOM 779 O O . LEU A 1 101 ? 4.717 9.491 10.591 1.00 92.25 101 LEU A O 1
ATOM 783 N N . VAL A 1 102 ? 6.483 8.118 10.704 1.00 92.38 102 VAL A N 1
ATOM 784 C CA . VAL A 1 102 ? 7.427 9.143 11.174 1.00 92.38 102 VAL A CA 1
ATOM 785 C C . VAL A 1 102 ? 7.529 10.271 10.148 1.00 92.38 102 VAL A C 1
ATOM 787 O O . VAL A 1 102 ? 7.456 11.445 10.514 1.00 92.38 102 VAL A O 1
ATOM 790 N N . TYR A 1 103 ? 7.624 9.922 8.865 1.00 91.31 103 TYR A N 1
ATOM 791 C CA . TYR A 1 103 ? 7.655 10.893 7.780 1.00 91.31 103 TYR A CA 1
ATOM 792 C C . TYR A 1 103 ? 6.323 11.645 7.622 1.00 91.31 103 TYR A C 1
ATOM 794 O O . TYR A 1 103 ? 6.308 12.869 7.559 1.00 91.31 103 TYR A O 1
ATOM 802 N N . LEU A 1 104 ? 5.182 10.953 7.627 1.00 89.19 104 LEU A N 1
ATOM 803 C CA . LEU A 1 104 ? 3.865 11.592 7.505 1.00 89.19 104 LEU A CA 1
ATOM 804 C C . LEU A 1 104 ? 3.578 12.538 8.682 1.00 89.19 104 LEU A C 1
ATOM 806 O O . LEU A 1 104 ? 3.056 13.637 8.494 1.00 89.19 104 LEU A O 1
ATOM 810 N N . ASN A 1 105 ? 3.967 12.139 9.894 1.00 90.12 105 ASN A N 1
ATOM 811 C CA . ASN A 1 105 ? 3.816 12.954 11.097 1.00 90.12 105 ASN A CA 1
ATOM 812 C C . ASN A 1 105 ? 4.715 14.199 11.088 1.00 90.12 105 ASN A C 1
ATOM 814 O O . ASN A 1 105 ? 4.356 15.184 11.732 1.00 90.12 105 ASN A O 1
ATOM 818 N N . SER A 1 106 ? 5.854 14.183 10.384 1.00 88.44 106 SER A N 1
ATOM 819 C CA . SER A 1 106 ? 6.717 15.366 10.262 1.00 88.44 106 SER A CA 1
ATOM 820 C C . SER A 1 106 ? 6.117 16.431 9.341 1.00 88.44 106 SER A C 1
ATOM 822 O O . SER A 1 106 ? 6.349 17.618 9.557 1.00 88.44 106 SER A O 1
ATOM 824 N N . LEU A 1 107 ? 5.304 16.023 8.361 1.00 85.31 107 LEU A N 1
ATOM 825 C CA . LEU A 1 107 ? 4.667 16.937 7.414 1.00 85.31 107 LEU A CA 1
ATOM 826 C C . LEU A 1 107 ? 3.434 17.635 7.990 1.00 85.31 107 LEU A C 1
ATOM 828 O O . LEU A 1 107 ? 3.219 18.813 7.723 1.00 85.31 107 LEU A O 1
ATOM 832 N N . VAL A 1 108 ? 2.602 16.908 8.740 1.00 81.81 108 VAL A N 1
ATOM 833 C CA . VAL A 1 108 ? 1.233 17.366 9.072 1.00 81.81 108 VAL A CA 1
ATOM 834 C C . VAL A 1 108 ? 0.958 17.389 10.574 1.00 81.81 108 VAL A C 1
ATOM 836 O O . VAL A 1 108 ? -0.116 17.771 11.036 1.00 81.81 108 VAL A O 1
ATOM 839 N N . GLY A 1 109 ? 1.955 17.017 11.373 1.00 73.69 109 GLY A N 1
ATOM 840 C CA . GLY A 1 109 ? 1.781 16.818 12.801 1.00 73.69 109 GLY A CA 1
ATOM 841 C C . GLY A 1 109 ? 1.036 15.519 13.111 1.00 73.69 109 GLY A C 1
ATOM 842 O O . GLY A 1 109 ? 0.413 14.880 12.258 1.00 73.69 109 GLY A O 1
ATOM 843 N N . LYS A 1 110 ? 1.136 15.085 14.370 1.00 72.81 110 LYS A N 1
ATOM 844 C CA . LYS A 1 110 ? 0.647 13.771 14.793 1.00 72.81 110 LYS A CA 1
ATOM 845 C C . LYS A 1 110 ? -0.861 13.627 14.591 1.00 72.81 110 LYS A C 1
ATOM 847 O O . LYS A 1 110 ? -1.648 14.294 15.254 1.00 72.81 110 LYS A O 1
ATOM 852 N N . GLY A 1 111 ? -1.251 12.651 13.772 1.00 66.25 111 GLY A N 1
ATOM 853 C CA . GLY A 1 111 ? -2.631 12.165 13.690 1.00 66.25 111 GLY A CA 1
ATOM 854 C C . GLY A 1 111 ? -3.583 12.964 12.804 1.00 66.25 111 GLY A C 1
ATOM 855 O O . GLY A 1 111 ? -4.772 12.668 12.824 1.00 66.25 111 GLY A O 1
ATOM 856 N N . ASN A 1 112 ? -3.091 13.911 12.006 1.00 72.62 112 ASN A N 1
ATOM 857 C CA . ASN A 1 112 ? -3.923 14.685 11.083 1.00 72.62 112 ASN A CA 1
ATOM 858 C C . ASN A 1 112 ? -3.733 14.240 9.623 1.00 72.62 112 ASN A C 1
ATOM 860 O O . ASN A 1 112 ? -3.543 15.040 8.713 1.00 72.62 112 ASN A O 1
ATOM 864 N N . TYR A 1 113 ? -3.753 12.925 9.392 1.00 73.44 113 TYR A N 1
ATOM 865 C CA . TYR A 1 113 ? -3.462 12.336 8.079 1.00 73.44 113 TYR A CA 1
ATOM 866 C C . TYR A 1 113 ? -4.478 12.724 6.989 1.00 73.44 113 TYR A C 1
ATOM 868 O O . TYR A 1 113 ? -4.176 12.611 5.806 1.00 73.44 113 TYR A O 1
ATOM 876 N N . THR A 1 114 ? -5.658 13.225 7.363 1.00 68.38 114 THR A N 1
ATOM 877 C CA . THR A 1 114 ? -6.690 13.697 6.427 1.00 68.38 114 THR A CA 1
ATOM 878 C C . THR A 1 114 ? -6.278 14.968 5.681 1.00 68.38 114 THR A C 1
ATOM 880 O O . THR A 1 114 ? -6.674 15.148 4.535 1.00 68.38 114 THR A O 1
ATOM 883 N N . GLN A 1 115 ? -5.421 15.822 6.254 1.00 69.88 115 GLN A N 1
ATOM 884 C CA . GLN A 1 115 ? -4.917 17.009 5.546 1.00 69.88 115 GLN A CA 1
ATOM 885 C C . GLN A 1 115 ? -3.981 16.656 4.378 1.00 69.88 115 GLN A C 1
ATOM 887 O O . GLN A 1 115 ? -3.859 17.441 3.439 1.00 69.88 115 GLN A O 1
ATOM 892 N N . LEU A 1 116 ? -3.356 15.472 4.393 1.00 68.06 116 LEU A N 1
ATOM 893 C CA . LEU A 1 116 ? -2.511 15.005 3.286 1.00 68.06 116 LEU A CA 1
ATOM 894 C C . LEU A 1 116 ? -3.323 14.622 2.050 1.00 68.06 116 LEU A C 1
ATOM 896 O O . LEU A 1 116 ? -2.846 14.792 0.927 1.00 68.06 116 LEU A O 1
ATOM 900 N N . VAL A 1 117 ? -4.557 14.160 2.254 1.00 65.44 117 VAL A N 1
ATOM 901 C CA . VAL A 1 117 ? -5.436 13.647 1.197 1.00 65.44 117 VAL A CA 1
ATOM 902 C C . VAL A 1 117 ? -5.784 14.743 0.189 1.00 65.44 117 VAL A C 1
ATOM 904 O O . VAL A 1 117 ? -5.793 14.500 -1.015 1.00 65.44 117 VAL A O 1
ATOM 907 N N . SER A 1 118 ? -5.975 15.977 0.657 1.00 59.66 118 SER A N 1
ATOM 908 C CA . SER A 1 118 ? -6.350 17.119 -0.185 1.00 59.66 118 SER A CA 1
ATOM 909 C C . SER A 1 118 ? -5.267 17.550 -1.180 1.00 59.66 118 SER A C 1
ATOM 911 O O . SER A 1 118 ? -5.531 18.384 -2.042 1.00 59.66 118 SER A O 1
ATOM 913 N N . SER A 1 119 ? -4.045 17.024 -1.059 1.00 58.50 119 SER A N 1
ATOM 914 C CA . SER A 1 119 ? -2.881 17.529 -1.790 1.00 58.50 119 SER A CA 1
ATOM 915 C C . SER A 1 119 ? -2.362 16.608 -2.900 1.00 58.50 119 SER A C 1
ATOM 917 O O . SER A 1 119 ? -1.428 16.983 -3.601 1.00 58.50 119 SER A O 1
ATOM 919 N N . SER A 1 120 ? -2.972 15.433 -3.125 1.00 55.56 120 SER A N 1
ATOM 920 C CA . SER A 1 120 ? -2.568 14.463 -4.171 1.00 55.56 120 SER A CA 1
ATOM 921 C C . SER A 1 120 ? -1.069 14.110 -4.180 1.00 55.56 120 SER A C 1
ATOM 923 O O . SER A 1 120 ? -0.502 13.744 -5.209 1.00 55.56 120 SER A O 1
ATOM 925 N N . ASN A 1 121 ? -0.397 14.240 -3.036 1.00 71.06 121 ASN A N 1
ATOM 926 C CA . ASN A 1 121 ? 1.052 14.160 -2.986 1.00 71.06 121 ASN A CA 1
ATOM 927 C C . ASN A 1 121 ? 1.505 12.704 -2.892 1.00 71.06 121 ASN A C 1
ATOM 929 O O . ASN A 1 121 ? 1.279 12.025 -1.890 1.00 71.06 121 ASN A O 1
ATOM 933 N N . VAL A 1 122 ? 2.189 12.238 -3.937 1.00 83.19 122 VAL A N 1
ATOM 934 C CA . VAL A 1 122 ? 3.089 11.093 -3.815 1.00 83.19 122 VAL A CA 1
ATOM 935 C C . VAL A 1 122 ? 4.298 11.570 -3.021 1.00 83.19 122 VAL A C 1
ATOM 937 O O . VAL A 1 122 ? 5.058 12.431 -3.461 1.00 83.19 122 VAL A O 1
ATOM 940 N N . LEU A 1 123 ? 4.442 11.033 -1.822 1.00 88.56 123 LEU A N 1
ATOM 941 C CA . LEU A 1 123 ? 5.455 11.418 -0.859 1.00 88.56 123 LEU A CA 1
ATOM 942 C C . LEU A 1 123 ? 6.645 10.471 -0.934 1.00 88.56 123 LEU A C 1
ATOM 944 O O . LEU A 1 123 ? 6.470 9.259 -1.015 1.00 88.56 123 LEU A O 1
ATOM 948 N N . LEU A 1 124 ? 7.858 11.014 -0.878 1.00 91.19 124 LEU A N 1
ATOM 949 C CA . LEU A 1 124 ? 9.081 10.223 -0.935 1.00 91.19 124 LEU A CA 1
ATOM 950 C C . LEU A 1 124 ? 9.745 10.180 0.437 1.00 91.19 124 LEU A C 1
ATOM 952 O O . LEU A 1 124 ? 10.083 11.217 1.004 1.00 91.19 124 LEU A O 1
ATOM 956 N N . PHE A 1 125 ? 9.964 8.971 0.945 1.00 93.00 125 PHE A N 1
ATOM 957 C CA . PHE A 1 125 ? 10.669 8.742 2.202 1.00 93.00 125 PHE A CA 1
ATOM 958 C C . PHE A 1 125 ? 11.703 7.626 2.049 1.00 93.00 125 PHE A C 1
ATOM 960 O O . PHE A 1 125 ? 11.686 6.859 1.085 1.00 93.00 125 PHE A O 1
ATOM 967 N N . GLN A 1 126 ? 12.636 7.550 2.994 1.00 91.44 126 GLN A N 1
ATOM 968 C CA . GLN A 1 126 ? 13.719 6.572 2.980 1.00 91.44 126 GLN A CA 1
ATOM 969 C C . GLN A 1 126 ? 13.642 5.687 4.222 1.00 91.44 126 GLN A C 1
ATOM 971 O O . GLN A 1 126 ? 13.477 6.184 5.334 1.00 91.44 126 GLN A O 1
ATOM 976 N N . SER A 1 127 ? 13.786 4.378 4.028 1.00 92.00 127 SER A N 1
ATOM 977 C CA . SER A 1 127 ? 13.893 3.391 5.106 1.00 92.00 127 SER A CA 1
ATOM 978 C C . SER A 1 127 ? 14.911 2.323 4.714 1.00 92.00 127 SER A C 1
ATOM 980 O O . SER A 1 127 ? 14.883 1.831 3.587 1.00 92.00 127 SER A O 1
ATOM 982 N N . ASN A 1 128 ? 15.842 1.985 5.612 1.00 89.69 128 ASN A N 1
ATOM 983 C CA . ASN A 1 128 ? 16.900 0.990 5.372 1.00 89.69 128 ASN A CA 1
ATOM 984 C C . ASN A 1 128 ? 17.680 1.205 4.056 1.00 89.69 128 ASN A C 1
ATOM 986 O O . ASN A 1 128 ? 17.936 0.259 3.317 1.00 89.69 128 ASN A O 1
ATOM 990 N N . ASN A 1 129 ? 18.034 2.458 3.741 1.00 89.12 129 ASN A N 1
ATOM 991 C CA . ASN A 1 129 ? 18.700 2.868 2.488 1.00 89.12 129 ASN A CA 1
ATOM 992 C C . ASN A 1 129 ? 17.910 2.616 1.191 1.00 89.12 129 ASN A C 1
ATOM 994 O O . ASN A 1 129 ? 18.451 2.791 0.101 1.00 89.12 129 ASN A O 1
ATOM 998 N N . LEU A 1 130 ? 16.630 2.264 1.288 1.00 91.50 130 LEU A N 1
ATOM 999 C CA . LEU A 1 130 ? 15.726 2.135 0.151 1.00 91.50 130 LEU A CA 1
ATOM 1000 C C . LEU A 1 130 ? 14.758 3.319 0.131 1.00 91.50 130 LEU A C 1
ATOM 1002 O O . LEU A 1 130 ? 14.320 3.800 1.180 1.00 91.50 130 LEU A O 1
ATOM 1006 N N . GLN A 1 131 ? 14.442 3.800 -1.069 1.00 93.31 131 GLN A N 1
ATOM 1007 C CA . GLN A 1 131 ? 13.463 4.863 -1.264 1.00 93.31 131 GLN A CA 1
ATOM 1008 C C . GLN A 1 131 ? 12.081 4.258 -1.487 1.00 93.31 131 GLN A C 1
ATOM 1010 O O . GLN A 1 131 ? 11.910 3.327 -2.277 1.00 93.31 131 GLN A O 1
ATOM 1015 N N . TYR A 1 132 ? 11.093 4.828 -0.812 1.00 95.25 132 TYR A N 1
ATOM 1016 C CA . TYR A 1 132 ? 9.703 4.425 -0.897 1.00 95.25 132 TYR A CA 1
ATOM 1017 C C . TYR A 1 132 ? 8.836 5.617 -1.286 1.00 95.25 132 TYR A C 1
ATOM 1019 O O . TYR A 1 132 ? 9.090 6.758 -0.893 1.00 95.25 132 TYR A O 1
ATOM 1027 N N . LEU A 1 133 ? 7.804 5.323 -2.065 1.00 94.06 133 LEU A N 1
ATOM 1028 C CA . LEU A 1 133 ? 6.726 6.230 -2.409 1.00 94.06 133 LEU A CA 1
ATOM 1029 C C . LEU A 1 133 ? 5.540 5.912 -1.502 1.00 94.06 133 LEU A C 1
ATOM 1031 O O . LEU A 1 133 ? 5.141 4.757 -1.380 1.00 94.06 133 LEU A O 1
ATOM 1035 N N . CYS A 1 134 ? 4.992 6.931 -0.862 1.00 93.19 134 CYS A N 1
ATOM 1036 C CA . CYS A 1 134 ? 3.833 6.855 0.007 1.00 93.19 134 CYS A CA 1
ATOM 1037 C C . CYS A 1 134 ? 2.700 7.682 -0.597 1.00 93.19 134 CYS A C 1
ATOM 1039 O O . CYS A 1 134 ? 2.921 8.808 -1.040 1.00 93.19 134 CYS A O 1
ATOM 1041 N N . SER A 1 135 ? 1.488 7.147 -0.598 1.00 91.94 135 SER A N 1
ATOM 1042 C CA . SER A 1 135 ? 0.280 7.888 -0.940 1.00 91.94 135 SER A CA 1
ATOM 1043 C C . SER A 1 135 ? -0.781 7.642 0.121 1.00 91.94 135 SER A C 1
ATOM 1045 O O . SER A 1 135 ? -0.946 6.522 0.606 1.00 91.94 135 SER A O 1
ATOM 1047 N N . VAL A 1 136 ? -1.488 8.708 0.488 1.00 91.19 136 VAL A N 1
ATOM 1048 C CA . VAL A 1 136 ? -2.570 8.681 1.470 1.00 91.19 136 VAL A CA 1
ATOM 1049 C C . VAL A 1 136 ? -3.839 9.146 0.776 1.00 91.19 136 VAL A C 1
ATOM 1051 O O . VAL A 1 136 ? -3.889 10.254 0.249 1.00 91.19 136 VAL A O 1
ATOM 1054 N N . SER A 1 137 ? -4.860 8.296 0.771 1.00 90.38 137 SER A N 1
ATOM 1055 C CA . SER A 1 137 ? -6.165 8.573 0.168 1.00 90.38 137 SER A CA 1
ATOM 1056 C C . SER A 1 137 ? -7.275 8.361 1.193 1.00 90.38 137 SER A C 1
ATOM 1058 O O . SER A 1 137 ? -7.225 7.417 1.977 1.00 90.38 137 SER A O 1
ATOM 1060 N N . GLU A 1 138 ? -8.289 9.223 1.206 1.00 89.69 138 GLU A N 1
ATOM 1061 C CA . GLU A 1 138 ? -9.464 9.041 2.065 1.00 89.69 138 GLU A CA 1
ATOM 1062 C C . GLU A 1 138 ? -10.549 8.266 1.322 1.00 89.69 138 GLU A C 1
ATOM 1064 O O . GLU A 1 138 ? -10.878 8.554 0.172 1.00 89.69 138 GLU A O 1
ATOM 1069 N N . ILE A 1 139 ? -11.128 7.292 2.011 1.00 89.00 139 ILE A N 1
ATOM 1070 C CA . ILE A 1 139 ? -12.307 6.557 1.583 1.00 89.00 139 ILE A CA 1
ATOM 1071 C C . ILE A 1 139 ? -13.465 7.101 2.417 1.00 89.00 139 ILE A C 1
ATOM 1073 O O . ILE A 1 139 ? -13.719 6.649 3.536 1.00 89.00 139 ILE A O 1
ATOM 1077 N N . ASN A 1 140 ? -14.149 8.100 1.857 1.00 84.12 140 ASN A N 1
ATOM 1078 C CA . ASN A 1 140 ? -15.357 8.675 2.436 1.00 84.12 140 ASN A CA 1
ATOM 1079 C C . ASN A 1 140 ? -16.585 7.989 1.848 1.00 84.12 140 ASN A C 1
ATOM 1081 O O . ASN A 1 140 ? -16.927 8.183 0.681 1.00 84.12 140 ASN A O 1
ATOM 1085 N N . SER A 1 141 ? -17.267 7.195 2.669 1.00 81.81 141 SER A N 1
ATOM 1086 C CA . SER A 1 141 ? -18.544 6.603 2.280 1.00 81.81 141 SER A CA 1
ATOM 1087 C C . SER A 1 141 ? -19.709 7.521 2.643 1.00 81.81 141 SER A C 1
ATOM 1089 O O . SER A 1 141 ? -19.686 8.198 3.673 1.00 81.81 141 SER A O 1
ATOM 1091 N N . LYS A 1 142 ? -20.789 7.467 1.851 1.00 78.81 142 LYS A N 1
ATOM 1092 C CA . LYS A 1 142 ? -22.064 8.149 2.147 1.00 78.81 142 LYS A CA 1
ATOM 1093 C C . LYS A 1 142 ? -22.644 7.751 3.513 1.00 78.81 142 LYS A C 1
ATOM 1095 O O . LYS A 1 142 ? -23.430 8.498 4.081 1.00 78.81 142 LYS A O 1
ATOM 1100 N N . TYR A 1 143 ? -22.223 6.608 4.054 1.00 78.88 143 TYR A N 1
ATOM 1101 C CA . TYR A 1 143 ? -22.647 6.077 5.351 1.00 78.88 143 TYR A CA 1
ATOM 1102 C C . TYR A 1 143 ? -21.818 6.592 6.542 1.00 78.88 143 TYR A C 1
ATOM 1104 O O . TYR A 1 143 ? -21.862 6.008 7.620 1.00 78.88 143 TYR A O 1
ATOM 1112 N N . GLY A 1 144 ? -21.030 7.658 6.362 1.00 81.44 144 GLY A N 1
ATOM 1113 C CA . GLY A 1 144 ? -20.247 8.270 7.443 1.00 81.44 144 GLY A CA 1
ATOM 1114 C C . GLY A 1 144 ? -18.978 7.502 7.820 1.00 81.44 144 GLY A C 1
ATOM 1115 O O . GLY A 1 144 ? -18.342 7.814 8.826 1.00 81.44 144 GLY A O 1
ATOM 1116 N N . ILE A 1 145 ? -18.590 6.517 7.010 1.00 85.50 145 ILE A N 1
ATOM 1117 C CA . ILE A 1 145 ? -17.329 5.795 7.171 1.00 85.50 145 ILE A CA 1
ATOM 1118 C C . ILE A 1 145 ? -16.197 6.703 6.710 1.00 85.50 145 ILE A C 1
ATOM 1120 O O . ILE A 1 145 ? 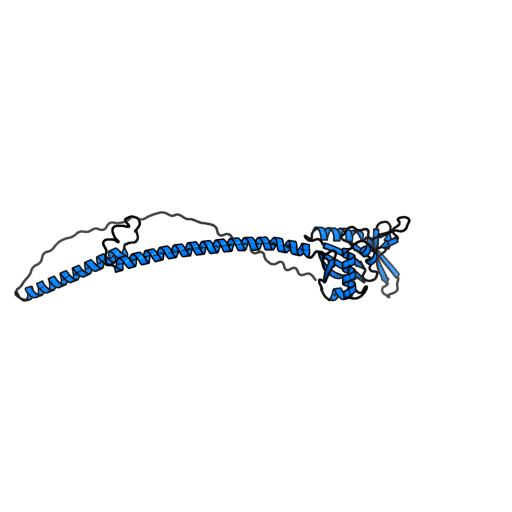-16.196 7.142 5.558 1.00 85.50 145 ILE A O 1
ATOM 1124 N N . LYS A 1 146 ? -15.241 6.941 7.610 1.00 89.38 146 LYS A N 1
ATOM 1125 C CA . LYS A 1 146 ? -14.002 7.671 7.338 1.00 89.38 146 LYS A CA 1
ATOM 1126 C C . LYS A 1 146 ? -12.828 6.724 7.489 1.00 89.38 146 LYS A C 1
ATOM 1128 O O . LYS A 1 146 ? -12.320 6.504 8.594 1.00 89.38 146 LYS A O 1
ATOM 1133 N N . TRP A 1 147 ? -12.462 6.100 6.380 1.00 92.44 147 TRP A N 1
ATOM 1134 C CA . TRP A 1 147 ? -11.275 5.264 6.306 1.00 92.44 147 TRP A CA 1
ATOM 1135 C C . TRP A 1 147 ? -10.189 5.984 5.525 1.00 92.44 147 TRP A C 1
ATOM 1137 O O . TRP A 1 147 ? -10.453 6.808 4.656 1.00 92.44 147 TRP A O 1
ATOM 1147 N N . THR A 1 148 ? -8.946 5.654 5.826 1.00 91.75 148 THR A N 1
ATOM 1148 C CA . THR A 1 148 ? -7.781 6.164 5.120 1.00 91.75 148 THR A CA 1
ATOM 1149 C C . THR A 1 148 ? -7.004 4.982 4.569 1.00 91.75 148 THR A C 1
ATOM 1151 O O . THR A 1 148 ? -6.645 4.069 5.311 1.00 91.75 148 THR A O 1
ATOM 1154 N N . LEU A 1 149 ? -6.775 5.002 3.259 1.00 93.19 149 LEU A N 1
ATOM 1155 C CA . LEU A 1 149 ? -5.906 4.082 2.546 1.00 93.19 149 LEU A CA 1
ATOM 1156 C C . LEU A 1 149 ? -4.499 4.676 2.506 1.00 93.19 149 LEU A C 1
ATOM 1158 O O . LEU A 1 149 ? -4.277 5.749 1.948 1.00 93.19 149 LEU A O 1
ATOM 1162 N N . LEU A 1 150 ? -3.556 3.952 3.086 1.00 93.88 150 LEU A N 1
ATOM 1163 C CA . LEU A 1 150 ? -2.131 4.207 3.018 1.00 93.88 150 LEU A CA 1
ATOM 1164 C C . LEU A 1 150 ? -1.508 3.181 2.074 1.00 93.88 150 LEU A C 1
ATOM 1166 O O . LEU A 1 150 ? -1.528 1.978 2.334 1.00 93.88 150 LEU A O 1
ATOM 1170 N N . GLN A 1 151 ? -0.950 3.676 0.979 1.00 94.69 151 GLN A N 1
ATOM 1171 C CA . GLN A 1 151 ? -0.228 2.886 -0.005 1.00 94.69 151 GLN A CA 1
ATOM 1172 C C . GLN A 1 151 ? 1.257 3.211 0.082 1.00 94.69 151 GLN A C 1
ATOM 1174 O O . GLN A 1 151 ? 1.647 4.372 -0.009 1.00 94.69 151 GLN A O 1
ATOM 1179 N N . ILE A 1 152 ? 2.089 2.182 0.208 1.00 95.25 152 ILE A N 1
ATOM 1180 C CA . ILE A 1 152 ? 3.545 2.301 0.233 1.00 95.25 152 ILE A CA 1
ATOM 1181 C C . ILE A 1 152 ? 4.122 1.421 -0.873 1.00 95.25 152 ILE A C 1
ATOM 1183 O O . ILE A 1 152 ? 3.789 0.245 -0.969 1.00 95.25 152 ILE A O 1
ATOM 1187 N N . MET A 1 153 ? 5.002 1.967 -1.702 1.00 94.62 153 MET A N 1
ATOM 1188 C CA . MET A 1 153 ? 5.604 1.280 -2.845 1.00 94.62 153 MET A CA 1
ATOM 1189 C C . MET A 1 153 ? 7.120 1.490 -2.861 1.00 94.62 153 MET A C 1
ATOM 1191 O O . MET A 1 153 ? 7.593 2.592 -2.592 1.00 94.62 153 MET A O 1
ATOM 1195 N N . SER A 1 154 ? 7.896 0.457 -3.194 1.00 93.88 154 SER A N 1
ATOM 1196 C CA . SER A 1 154 ? 9.347 0.593 -3.406 1.00 93.88 154 SER A CA 1
ATOM 1197 C C . SER A 1 154 ? 9.630 1.388 -4.685 1.00 93.88 154 SER A C 1
ATOM 1199 O O . SER A 1 154 ? 9.274 0.951 -5.780 1.00 93.88 154 SER A O 1
ATOM 1201 N N . LYS A 1 155 ? 10.309 2.537 -4.575 1.00 91.69 155 LYS A N 1
ATOM 1202 C CA . LYS A 1 155 ? 10.742 3.324 -5.746 1.00 91.69 155 LYS A CA 1
ATOM 1203 C C . LYS A 1 155 ? 11.764 2.556 -6.575 1.00 91.69 155 LYS A C 1
ATOM 1205 O O . LYS A 1 155 ? 11.708 2.584 -7.800 1.00 91.69 155 LYS A O 1
ATOM 1210 N N . ASN A 1 156 ? 12.658 1.841 -5.900 1.00 87.44 156 ASN A N 1
ATOM 1211 C CA . ASN A 1 156 ? 13.714 1.069 -6.544 1.00 87.44 156 ASN A CA 1
ATOM 1212 C C . ASN A 1 156 ? 13.135 -0.034 -7.437 1.00 87.44 156 ASN A C 1
ATOM 1214 O O . ASN A 1 156 ? 13.667 -0.279 -8.514 1.00 87.44 156 ASN A O 1
ATOM 1218 N N . ASP A 1 157 ? 12.025 -0.655 -7.033 1.00 86.44 157 ASP A N 1
ATOM 1219 C CA . ASP A 1 157 ? 11.374 -1.712 -7.816 1.00 86.44 157 ASP A CA 1
ATOM 1220 C C . ASP A 1 157 ? 10.702 -1.132 -9.068 1.00 86.44 157 ASP A C 1
ATOM 1222 O O . ASP A 1 157 ? 10.781 -1.711 -10.155 1.00 86.44 157 ASP A O 1
ATOM 1226 N N . VAL A 1 158 ? 10.081 0.044 -8.931 1.00 86.19 158 VAL A N 1
ATOM 1227 C CA . VAL A 1 158 ? 9.495 0.783 -10.057 1.00 86.19 158 VAL A CA 1
ATOM 1228 C C . VAL A 1 158 ? 10.580 1.185 -11.051 1.00 86.19 158 VAL A C 1
ATOM 1230 O O . VAL A 1 158 ? 10.461 0.927 -12.251 1.00 86.19 158 VAL A O 1
ATOM 1233 N N . GLU A 1 159 ? 11.666 1.776 -10.555 1.00 84.81 159 GLU A N 1
ATOM 1234 C CA . GLU A 1 159 ? 12.791 2.213 -11.376 1.00 84.81 159 GLU A CA 1
ATOM 1235 C C . GLU A 1 159 ? 13.515 1.035 -12.025 1.00 84.81 159 GLU A C 1
ATOM 1237 O O . GLU A 1 159 ? 13.841 1.119 -13.205 1.00 84.81 159 GLU A O 1
ATOM 1242 N N . ALA A 1 160 ? 13.701 -0.087 -11.327 1.00 80.94 160 ALA A N 1
ATOM 1243 C CA . ALA A 1 160 ? 14.293 -1.292 -11.905 1.00 80.94 160 ALA A CA 1
ATOM 1244 C C . ALA A 1 160 ? 13.483 -1.792 -13.111 1.00 80.94 160 ALA A C 1
ATOM 1246 O O . ALA A 1 160 ? 14.059 -2.098 -14.159 1.00 80.94 160 ALA A O 1
ATOM 1247 N N . GLY A 1 161 ? 12.149 -1.791 -13.009 1.00 74.19 161 GLY A N 1
ATOM 1248 C CA . GLY A 1 161 ? 11.269 -2.139 -14.126 1.00 74.19 161 GLY A CA 1
ATOM 1249 C C . GLY A 1 161 ? 11.403 -1.186 -15.321 1.00 74.19 161 GLY A C 1
ATOM 1250 O O . GLY A 1 161 ? 11.371 -1.625 -16.474 1.00 74.19 161 GLY A O 1
ATOM 1251 N N . ILE A 1 162 ? 11.598 0.110 -15.065 1.00 76.25 162 ILE A N 1
ATOM 1252 C CA . ILE A 1 162 ? 11.809 1.124 -16.109 1.00 76.25 162 ILE A CA 1
ATOM 1253 C C . ILE A 1 162 ? 13.197 0.972 -16.745 1.00 76.25 162 ILE A C 1
ATOM 1255 O O . ILE A 1 162 ? 13.321 0.941 -17.968 1.00 76.25 162 ILE A O 1
ATOM 1259 N N . VAL A 1 163 ? 14.247 0.831 -15.936 1.00 75.19 163 VAL A N 1
ATOM 1260 C CA . VAL A 1 163 ? 15.640 0.728 -16.393 1.00 75.19 163 VAL A CA 1
ATOM 1261 C C . VAL A 1 163 ? 15.857 -0.536 -17.217 1.00 75.19 163 VAL A C 1
ATOM 1263 O O . VAL A 1 163 ? 16.513 -0.474 -18.260 1.00 75.19 163 VAL A O 1
ATOM 1266 N N . GLN A 1 164 ? 15.268 -1.667 -16.822 1.00 72.00 164 GLN A N 1
ATOM 1267 C CA . GLN A 1 164 ? 15.385 -2.911 -17.583 1.00 72.00 164 GLN A CA 1
ATOM 1268 C C . GLN A 1 164 ? 14.768 -2.773 -18.983 1.00 72.00 164 GLN A C 1
ATOM 1270 O O . GLN A 1 164 ? 15.364 -3.205 -19.972 1.00 72.00 164 GLN A O 1
ATOM 1275 N N . ARG A 1 165 ? 13.610 -2.107 -19.093 1.00 70.75 165 ARG A N 1
ATOM 1276 C CA . ARG A 1 165 ? 12.965 -1.831 -20.387 1.00 70.75 165 ARG A CA 1
ATOM 1277 C C . ARG A 1 165 ? 13.745 -0.809 -21.212 1.00 70.75 165 ARG A C 1
ATOM 1279 O O . ARG A 1 165 ? 13.939 -1.015 -22.408 1.00 70.75 165 ARG A O 1
ATOM 1286 N N . ASN A 1 166 ? 14.253 0.246 -20.582 1.00 75.50 166 ASN A N 1
ATOM 1287 C CA . ASN A 1 166 ? 15.023 1.282 -21.268 1.00 75.50 166 ASN A CA 1
ATOM 1288 C C . ASN A 1 166 ? 16.358 0.752 -21.799 1.00 75.50 166 ASN A C 1
ATOM 1290 O O . ASN A 1 166 ? 16.748 1.104 -22.908 1.00 75.50 166 ASN A O 1
ATOM 1294 N N . THR A 1 167 ? 17.029 -0.141 -21.068 1.00 78.31 167 THR A N 1
ATOM 1295 C CA . THR A 1 167 ? 18.286 -0.761 -21.520 1.00 78.31 167 THR A CA 1
ATOM 1296 C C . THR A 1 167 ? 18.100 -1.507 -22.843 1.00 78.31 167 THR A C 1
ATOM 1298 O O . THR A 1 167 ? 18.912 -1.356 -23.753 1.00 78.31 167 THR A O 1
ATOM 1301 N N . LEU A 1 168 ? 16.994 -2.246 -22.999 1.00 80.19 168 LEU A N 1
ATOM 1302 C CA . LEU A 1 168 ? 16.662 -2.911 -24.263 1.00 80.19 168 LEU A CA 1
ATOM 1303 C C . LEU A 1 168 ? 16.463 -1.911 -25.407 1.00 80.19 168 LEU A C 1
ATOM 1305 O O . LEU A 1 168 ? 16.989 -2.118 -26.499 1.00 80.19 168 LEU A O 1
ATOM 1309 N N . ILE A 1 169 ? 15.753 -0.811 -25.151 1.00 83.44 169 ILE A N 1
ATOM 1310 C CA . ILE A 1 169 ? 15.526 0.241 -26.151 1.00 83.44 169 ILE A CA 1
ATOM 1311 C C . ILE A 1 169 ? 16.857 0.874 -26.578 1.00 83.44 169 ILE A C 1
ATOM 1313 O O . ILE A 1 169 ? 17.104 1.016 -27.775 1.00 83.44 169 ILE A O 1
ATOM 1317 N N . PHE A 1 170 ? 17.749 1.192 -25.634 1.00 85.88 170 PHE A N 1
ATOM 1318 C CA . PHE A 1 170 ? 19.066 1.753 -25.949 1.00 85.88 170 PHE A CA 1
ATOM 1319 C C . PHE A 1 170 ? 19.940 0.795 -26.765 1.00 85.88 170 PHE A C 1
ATOM 1321 O O . PHE A 1 170 ? 20.615 1.241 -27.691 1.00 85.88 170 PHE A O 1
ATOM 1328 N N . ILE A 1 171 ? 19.895 -0.512 -26.484 1.00 88.50 171 ILE A N 1
ATOM 1329 C CA . ILE A 1 171 ? 20.606 -1.521 -27.284 1.00 88.50 171 ILE A CA 1
ATOM 1330 C C . ILE A 1 171 ? 20.063 -1.546 -28.717 1.00 88.50 171 ILE A C 1
ATOM 1332 O O . ILE A 1 171 ? 20.845 -1.499 -29.666 1.00 88.50 171 ILE A O 1
ATOM 1336 N N . VAL A 1 172 ? 18.738 -1.565 -28.892 1.00 90.44 172 VAL A N 1
ATOM 1337 C CA . VAL A 1 172 ? 18.111 -1.566 -30.224 1.00 90.44 172 VAL A CA 1
ATOM 1338 C C . VAL A 1 172 ? 18.475 -0.300 -31.001 1.00 90.44 172 VAL A C 1
ATOM 1340 O O . VAL A 1 172 ? 18.900 -0.393 -32.152 1.00 90.44 172 VAL A O 1
ATOM 1343 N N . ILE A 1 173 ? 18.383 0.875 -30.372 1.00 91.81 173 ILE A N 1
ATOM 1344 C CA . ILE A 1 173 ? 18.777 2.149 -30.991 1.00 91.81 173 ILE A CA 1
ATOM 1345 C C . ILE A 1 173 ? 20.264 2.132 -31.369 1.00 91.81 173 ILE A C 1
ATOM 1347 O O . ILE A 1 173 ? 20.620 2.553 -32.470 1.00 91.81 173 ILE A O 1
ATOM 1351 N N . GLY A 1 174 ? 21.129 1.605 -30.497 1.00 93.25 174 GLY A N 1
ATOM 1352 C CA . GLY A 1 174 ? 22.560 1.466 -30.764 1.00 93.25 174 GLY A CA 1
ATOM 1353 C C . GLY A 1 174 ? 22.846 0.608 -31.998 1.00 93.25 174 GLY A C 1
ATOM 1354 O O . GLY A 1 174 ? 23.600 1.026 -32.877 1.00 93.25 174 GLY A O 1
ATOM 1355 N N . VAL A 1 175 ? 22.192 -0.551 -32.117 1.00 94.31 175 VAL A N 1
ATOM 1356 C CA . VAL A 1 175 ? 22.335 -1.444 -33.281 1.00 94.31 175 VAL A CA 1
ATOM 1357 C C . VAL A 1 175 ? 21.854 -0.765 -34.565 1.00 94.31 175 VAL A C 1
ATOM 1359 O O . VAL A 1 175 ? 22.546 -0.813 -35.583 1.00 94.31 175 VAL A O 1
ATOM 1362 N N . VAL A 1 176 ? 20.701 -0.091 -34.521 1.00 95.50 176 VAL A N 1
ATOM 1363 C CA . VAL A 1 176 ? 20.160 0.632 -35.682 1.00 95.50 176 VAL A CA 1
ATOM 1364 C C . VAL A 1 176 ? 21.107 1.747 -36.127 1.00 95.50 176 VAL A C 1
ATOM 1366 O O . VAL A 1 176 ? 21.368 1.875 -37.323 1.00 95.50 176 VAL A O 1
ATOM 1369 N N . MET A 1 177 ? 21.687 2.513 -35.196 1.00 95.50 177 MET A N 1
ATOM 1370 C CA . MET A 1 177 ? 22.660 3.553 -35.545 1.00 95.50 177 MET A CA 1
ATOM 1371 C C . MET A 1 177 ? 23.901 2.977 -36.228 1.00 95.50 177 MET A C 1
ATOM 1373 O O . MET A 1 177 ? 24.304 3.487 -37.272 1.00 95.50 177 MET A O 1
ATOM 1377 N N . VAL A 1 178 ? 24.478 1.895 -35.698 1.00 96.56 178 VAL A N 1
ATOM 1378 C CA . VAL A 1 178 ? 25.657 1.250 -36.303 1.00 96.56 178 VAL A CA 1
ATOM 1379 C C . VAL A 1 178 ? 25.358 0.765 -37.726 1.00 96.56 178 VAL A C 1
ATOM 1381 O O . VAL A 1 178 ? 26.164 0.990 -38.631 1.00 96.56 178 VAL A O 1
ATOM 1384 N N . LEU A 1 179 ? 24.185 0.166 -37.954 1.00 95.06 179 LEU A N 1
ATOM 1385 C CA . LEU A 1 179 ? 23.760 -0.269 -39.288 1.00 95.06 179 LEU A CA 1
ATOM 1386 C C . LEU A 1 179 ? 23.578 0.908 -40.255 1.00 95.06 179 LEU A C 1
ATOM 1388 O O . LEU A 1 179 ? 24.034 0.832 -41.396 1.00 95.06 179 LEU A O 1
ATOM 1392 N N . CYS A 1 180 ? 22.969 2.008 -39.806 1.00 95.94 180 CYS A N 1
ATOM 1393 C CA . CYS A 1 180 ? 22.825 3.219 -40.613 1.00 95.94 180 CYS A CA 1
ATOM 1394 C C . CYS A 1 180 ? 24.184 3.821 -40.997 1.00 95.94 180 CYS A C 1
ATOM 1396 O O . CYS A 1 180 ? 24.381 4.184 -42.157 1.00 95.94 180 CYS A O 1
ATOM 1398 N N . TYR A 1 181 ? 25.140 3.882 -40.064 1.00 96.69 181 TYR A N 1
ATOM 1399 C CA . TYR A 1 181 ? 26.496 4.362 -40.352 1.00 96.69 181 TYR A CA 1
ATOM 1400 C C . TYR A 1 181 ? 27.234 3.459 -41.341 1.00 96.69 181 TYR A C 1
ATOM 1402 O O . TYR A 1 181 ? 27.862 3.962 -42.272 1.00 96.69 181 TYR A O 1
ATOM 1410 N N . LEU A 1 182 ? 27.124 2.136 -41.185 1.00 95.56 182 LEU A N 1
ATOM 1411 C CA . LEU A 1 182 ? 27.687 1.176 -42.135 1.00 95.56 182 LEU A CA 1
ATOM 1412 C C . LEU A 1 182 ? 27.095 1.370 -43.532 1.00 95.56 182 LEU A C 1
ATOM 1414 O O . LEU A 1 182 ? 27.842 1.511 -44.495 1.00 95.56 182 LEU A O 1
ATOM 1418 N N . LEU A 1 183 ? 25.768 1.447 -43.651 1.00 95.31 183 LEU A N 1
ATOM 1419 C CA . LEU A 1 183 ? 25.101 1.685 -44.931 1.00 95.31 183 LEU A CA 1
ATOM 1420 C C . LEU A 1 183 ? 25.557 3.002 -45.566 1.00 95.31 183 LEU A C 1
ATOM 1422 O O . LEU A 1 183 ? 25.940 3.008 -46.734 1.00 95.31 183 LEU A O 1
ATOM 1426 N N . ALA A 1 184 ? 25.588 4.095 -44.800 1.00 95.12 184 ALA A N 1
ATOM 1427 C CA . ALA A 1 184 ? 26.068 5.388 -45.280 1.00 95.12 184 ALA A CA 1
ATOM 1428 C C . ALA A 1 184 ? 27.524 5.317 -45.770 1.00 95.12 184 ALA A C 1
ATOM 1430 O O . ALA A 1 184 ? 27.857 5.888 -46.809 1.00 95.12 184 ALA A O 1
ATOM 1431 N N . PHE A 1 185 ? 28.382 4.567 -45.075 1.00 95.81 185 PHE A N 1
ATOM 1432 C CA . PHE A 1 185 ? 29.769 4.355 -45.476 1.00 95.81 185 PHE A CA 1
ATOM 1433 C C . PHE A 1 185 ? 29.892 3.529 -46.768 1.00 95.81 185 PHE A C 1
ATOM 1435 O O . PHE A 1 185 ? 30.643 3.903 -47.674 1.00 95.81 185 PHE A O 1
ATOM 1442 N N . ILE A 1 186 ? 29.121 2.445 -46.908 1.00 95.69 186 ILE A N 1
ATOM 1443 C CA . ILE A 1 186 ? 29.063 1.659 -48.151 1.00 95.69 186 ILE A CA 1
ATOM 1444 C C . ILE A 1 186 ? 28.580 2.537 -49.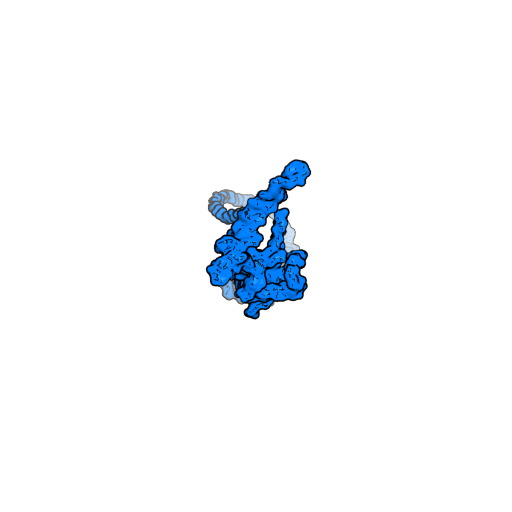315 1.00 95.69 186 ILE A C 1
ATOM 1446 O O . ILE A 1 186 ? 29.207 2.546 -50.372 1.00 95.69 186 ILE A O 1
ATOM 1450 N N . PHE A 1 187 ? 27.512 3.317 -49.132 1.00 94.25 187 PHE A N 1
ATOM 1451 C CA . PHE A 1 187 ? 27.010 4.208 -50.181 1.00 94.25 187 PHE A CA 1
ATOM 1452 C C . PHE A 1 187 ? 28.022 5.296 -50.550 1.00 94.25 187 PHE A C 1
ATOM 1454 O O . PHE A 1 187 ? 28.225 5.555 -51.736 1.00 94.25 187 PHE A O 1
ATOM 1461 N N . SER A 1 188 ? 28.699 5.880 -49.559 1.00 94.88 188 SER A N 1
ATOM 1462 C CA . SER A 1 188 ? 29.754 6.877 -49.768 1.00 94.88 188 SER A CA 1
ATOM 1463 C C . SER A 1 188 ? 30.927 6.303 -50.574 1.00 94.88 188 SER A C 1
ATOM 1465 O O . SER A 1 188 ? 31.353 6.870 -51.577 1.00 94.88 188 SER A O 1
ATOM 1467 N N . THR A 1 189 ? 31.404 5.107 -50.223 1.00 92.56 189 THR A N 1
ATOM 1468 C CA . THR A 1 189 ? 32.491 4.460 -50.978 1.00 92.56 189 THR A CA 1
ATOM 1469 C C . THR A 1 189 ? 32.059 4.043 -52.383 1.00 92.56 189 THR A C 1
ATOM 1471 O O . THR A 1 189 ? 32.841 4.162 -53.331 1.00 92.56 189 THR A O 1
ATOM 1474 N N . TRP A 1 190 ? 30.814 3.595 -52.551 1.00 92.94 190 TRP A N 1
ATOM 1475 C CA . TRP A 1 190 ? 30.276 3.226 -53.855 1.00 92.94 190 TRP A CA 1
ATOM 1476 C C . TRP A 1 190 ? 30.138 4.439 -54.783 1.00 92.94 190 TRP A C 1
ATOM 1478 O O . TRP A 1 190 ? 30.601 4.378 -55.924 1.00 92.94 190 TRP A O 1
ATOM 1488 N N . ILE A 1 191 ? 29.609 5.568 -54.290 1.00 92.81 191 ILE A N 1
ATOM 1489 C CA . ILE A 1 191 ? 29.501 6.797 -55.089 1.00 92.81 191 ILE A CA 1
ATOM 1490 C C . ILE A 1 191 ? 30.883 7.363 -55.434 1.00 92.81 191 ILE A C 1
ATOM 1492 O O . ILE A 1 191 ? 31.111 7.742 -56.582 1.00 92.81 191 ILE A O 1
ATOM 1496 N N . SER A 1 192 ? 31.842 7.335 -54.498 1.00 93.06 192 SER A N 1
ATOM 1497 C CA . SER A 1 192 ? 33.221 7.757 -54.769 1.00 93.06 192 SER A CA 1
ATOM 1498 C C . SER A 1 192 ? 33.887 6.902 -55.848 1.00 93.06 192 SER A C 1
ATOM 1500 O O . SER A 1 192 ? 34.585 7.441 -56.704 1.00 93.06 192 SER A O 1
ATOM 1502 N N . ARG A 1 193 ? 33.654 5.581 -55.865 1.00 89.00 193 ARG A N 1
ATOM 1503 C CA . ARG A 1 193 ? 34.176 4.702 -56.927 1.00 89.00 193 ARG A CA 1
ATOM 1504 C C . ARG A 1 193 ? 33.600 5.049 -58.298 1.00 89.00 193 ARG A C 1
ATOM 1506 O O . ARG A 1 193 ? 34.358 5.115 -59.262 1.00 89.00 193 ARG A O 1
ATOM 1513 N N . ILE A 1 194 ? 32.293 5.300 -58.380 1.00 89.31 194 ILE A N 1
ATOM 1514 C CA . ILE A 1 194 ? 31.631 5.683 -59.637 1.00 89.31 194 ILE A CA 1
ATOM 1515 C C . ILE A 1 194 ? 32.174 7.028 -60.141 1.00 89.31 194 ILE A C 1
ATOM 1517 O O . ILE A 1 194 ? 32.534 7.146 -61.311 1.00 89.31 194 ILE A O 1
ATOM 1521 N N . LEU A 1 195 ? 32.295 8.022 -59.256 1.00 89.44 195 LEU A N 1
ATOM 1522 C CA . LEU A 1 195 ? 32.829 9.346 -59.592 1.00 89.44 195 LEU A CA 1
ATOM 1523 C C . LEU A 1 195 ? 34.289 9.290 -60.053 1.00 89.44 195 LEU A C 1
ATOM 1525 O O . LEU A 1 195 ? 34.647 9.963 -61.019 1.00 89.44 195 LEU A O 1
ATOM 1529 N N . ASN A 1 196 ? 35.123 8.465 -59.415 1.00 88.56 196 ASN A N 1
ATOM 1530 C CA . ASN A 1 196 ? 36.512 8.277 -59.832 1.00 88.56 196 ASN A CA 1
ATOM 1531 C C . ASN A 1 196 ? 36.613 7.626 -61.217 1.00 88.56 196 ASN A C 1
ATOM 1533 O O . ASN A 1 196 ? 37.431 8.067 -62.019 1.00 88.56 196 ASN A O 1
ATOM 1537 N N . GLY A 1 197 ? 35.762 6.639 -61.523 1.00 79.88 197 GLY A N 1
ATOM 1538 C CA . GLY A 1 197 ? 35.693 6.039 -62.860 1.00 79.88 197 GLY A CA 1
ATOM 1539 C C . GLY A 1 197 ? 35.345 7.073 -63.932 1.00 79.88 197 GLY A C 1
ATOM 1540 O O . GLY A 1 197 ? 36.081 7.227 -64.899 1.00 79.88 197 GLY A O 1
ATOM 1541 N N . ILE A 1 198 ? 34.298 7.872 -63.697 1.00 84.19 198 ILE A N 1
ATOM 1542 C CA . ILE A 1 198 ? 33.895 8.951 -64.616 1.00 84.19 198 ILE A CA 1
ATOM 1543 C C . ILE A 1 198 ? 35.011 9.993 -64.774 1.00 84.19 198 ILE A C 1
ATOM 1545 O O . ILE A 1 198 ? 35.281 10.453 -65.879 1.00 84.19 198 ILE A O 1
ATOM 1549 N N . THR A 1 199 ? 35.681 10.365 -63.683 1.00 87.19 199 THR A N 1
ATOM 1550 C CA . THR A 1 199 ? 36.776 11.348 -63.721 1.00 87.19 199 THR A CA 1
ATOM 1551 C C . THR A 1 199 ? 37.976 10.816 -64.505 1.00 87.19 199 THR A C 1
ATOM 1553 O O . THR A 1 199 ? 38.594 11.572 -65.254 1.00 87.19 199 THR A O 1
ATOM 1556 N N . SER A 1 200 ? 38.291 9.523 -64.370 1.00 81.50 200 SER A N 1
ATOM 1557 C CA . SER A 1 200 ? 39.331 8.857 -65.161 1.00 81.50 200 SER A CA 1
ATOM 1558 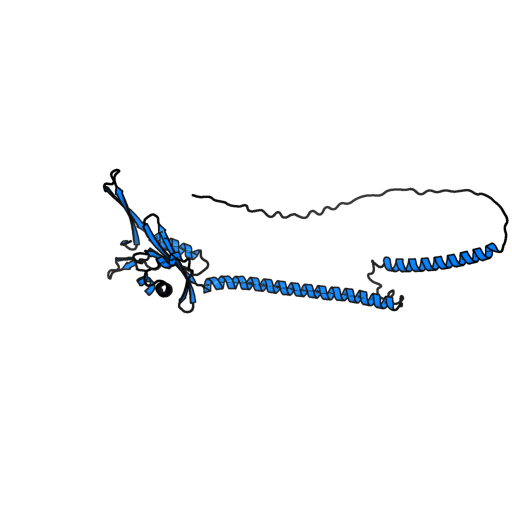C C . SER A 1 200 ? 38.972 8.854 -66.645 1.00 81.50 200 SER A C 1
ATOM 1560 O O . SER A 1 200 ? 39.773 9.305 -67.459 1.00 81.50 200 SER A O 1
ATOM 1562 N N . ASP A 1 201 ? 37.740 8.461 -66.982 1.00 76.31 201 ASP A N 1
ATOM 1563 C CA . ASP A 1 201 ? 37.244 8.432 -68.362 1.00 76.31 201 ASP A CA 1
ATOM 1564 C C . ASP A 1 201 ? 37.280 9.833 -69.002 1.00 76.31 201 ASP A C 1
ATOM 1566 O O . ASP A 1 201 ? 37.708 9.992 -70.146 1.00 76.31 201 ASP A O 1
ATOM 1570 N N . ILE A 1 202 ? 36.887 10.878 -68.261 1.00 79.12 202 ILE A N 1
ATOM 1571 C CA . ILE A 1 202 ? 36.961 12.275 -68.723 1.00 79.12 202 ILE A CA 1
ATOM 1572 C C . ILE A 1 202 ? 38.415 12.707 -68.931 1.00 79.12 202 ILE A C 1
ATOM 1574 O O . ILE A 1 202 ? 38.717 13.379 -69.918 1.00 79.12 202 ILE A O 1
ATOM 1578 N N . ARG A 1 203 ? 39.328 12.333 -68.027 1.00 77.44 203 ARG A N 1
ATOM 1579 C CA . ARG A 1 203 ? 40.752 12.674 -68.140 1.00 77.44 203 ARG A CA 1
ATOM 1580 C C . ARG A 1 203 ? 41.402 11.989 -69.345 1.00 77.44 203 ARG A C 1
ATOM 1582 O O . ARG A 1 203 ? 42.196 12.622 -70.038 1.00 77.44 203 ARG A O 1
ATOM 1589 N N . GLU A 1 204 ? 41.035 10.742 -69.629 1.00 68.88 204 GLU A N 1
ATOM 1590 C CA . GLU A 1 204 ? 41.483 10.015 -70.819 1.00 68.88 204 GLU A CA 1
ATOM 1591 C C . GLU A 1 204 ? 40.918 10.627 -72.108 1.00 68.88 204 GLU A C 1
ATOM 1593 O O . GLU A 1 204 ? 41.682 10.884 -73.042 1.00 68.88 204 GLU A O 1
ATOM 1598 N N . LEU A 1 205 ? 39.625 10.971 -72.139 1.00 64.56 205 LEU A N 1
ATOM 1599 C CA . LEU A 1 205 ? 39.006 11.694 -73.259 1.00 64.56 205 LEU A CA 1
ATOM 1600 C C . LEU A 1 205 ? 39.662 13.064 -73.504 1.00 64.56 205 LEU A C 1
ATOM 1602 O O . LEU A 1 205 ? 39.918 13.426 -74.652 1.00 64.56 205 LEU A O 1
ATOM 1606 N N . ALA A 1 206 ? 39.990 13.805 -72.442 1.00 67.06 206 ALA A N 1
ATOM 1607 C CA . ALA A 1 206 ? 40.675 15.096 -72.532 1.00 67.06 206 ALA A CA 1
ATOM 1608 C C . ALA A 1 206 ? 42.116 14.974 -73.062 1.00 67.06 206 ALA A C 1
ATOM 1610 O O . ALA A 1 206 ? 42.632 15.913 -73.662 1.00 67.06 206 ALA A O 1
ATOM 1611 N N . SER A 1 207 ? 42.757 13.813 -72.886 1.00 72.50 207 SER A N 1
ATOM 1612 C CA . SER A 1 207 ? 44.103 13.537 -73.408 1.00 72.50 207 SER A CA 1
ATOM 1613 C C . SER A 1 207 ? 44.145 13.131 -74.891 1.00 72.50 207 SER A C 1
ATOM 1615 O O . SER A 1 207 ? 45.222 12.825 -75.398 1.00 72.50 207 SER A O 1
ATOM 1617 N N . LEU A 1 208 ? 43.002 13.157 -75.603 1.00 55.91 208 LEU A N 1
ATOM 1618 C CA . LEU A 1 208 ? 42.875 12.920 -77.056 1.00 55.91 208 LEU A CA 1
ATOM 1619 C C . LEU A 1 208 ? 43.472 11.586 -77.557 1.00 55.91 208 LEU A C 1
ATOM 1621 O O . LEU A 1 208 ? 43.724 11.415 -78.750 1.00 55.91 208 LEU A O 1
ATOM 1625 N N . ASN A 1 209 ? 43.653 10.605 -76.670 1.00 55.16 209 ASN A N 1
ATOM 1626 C CA . ASN A 1 209 ? 44.252 9.310 -76.984 1.00 55.16 209 ASN A CA 1
ATOM 1627 C C . ASN A 1 209 ? 43.161 8.233 -77.149 1.00 55.16 209 ASN A C 1
ATOM 1629 O O . ASN A 1 209 ? 43.048 7.285 -76.371 1.00 55.16 209 ASN A O 1
ATOM 1633 N N . PHE A 1 210 ? 42.317 8.394 -78.175 1.00 54.38 210 PHE A N 1
ATOM 1634 C CA . PHE A 1 210 ? 41.137 7.548 -78.433 1.00 54.38 210 PHE A CA 1
ATOM 1635 C C . PHE A 1 210 ? 41.444 6.042 -78.583 1.00 54.38 210 PHE A C 1
ATOM 1637 O O . PHE A 1 210 ? 40.544 5.215 -78.454 1.00 54.38 210 PHE A O 1
ATOM 1644 N N . GLY A 1 211 ? 42.705 5.662 -78.823 1.00 51.56 211 GLY A N 1
ATOM 1645 C CA . GLY A 1 211 ? 43.130 4.265 -78.956 1.00 51.56 211 GLY A CA 1
ATOM 1646 C C . GLY A 1 211 ? 43.211 3.477 -77.640 1.00 51.56 211 GLY A C 1
ATOM 1647 O O . GLY A 1 211 ? 43.043 2.258 -77.667 1.00 51.56 211 GLY A O 1
ATOM 1648 N N . ALA A 1 212 ? 43.427 4.139 -76.497 1.00 54.66 212 ALA A N 1
ATOM 1649 C CA . ALA A 1 212 ? 43.551 3.468 -75.196 1.00 54.66 212 ALA A CA 1
ATOM 1650 C C . ALA A 1 212 ? 42.176 3.093 -74.602 1.00 54.66 212 ALA A C 1
ATOM 1652 O O . ALA A 1 212 ? 41.966 1.958 -74.178 1.00 54.66 212 ALA A O 1
ATOM 1653 N N . VAL A 1 213 ? 41.183 3.982 -74.732 1.00 53.12 213 VAL A N 1
ATOM 1654 C CA . VAL A 1 213 ? 39.798 3.811 -74.227 1.00 53.12 213 VAL A CA 1
ATOM 1655 C C . VAL A 1 213 ? 39.013 2.692 -74.951 1.00 53.12 213 VAL A C 1
ATOM 1657 O O . VAL A 1 213 ? 37.954 2.234 -74.495 1.00 53.12 213 VAL A O 1
ATOM 1660 N N . LEU A 1 214 ? 39.505 2.242 -76.110 1.00 55.19 214 LEU A N 1
ATOM 1661 C CA . LEU A 1 214 ? 38.873 1.218 -76.951 1.00 55.19 214 LEU A CA 1
ATOM 1662 C C . LEU A 1 214 ? 39.481 -0.184 -76.800 1.00 55.19 214 LEU A C 1
ATOM 1664 O O . LEU A 1 214 ? 38.824 -1.144 -77.197 1.00 55.19 214 LEU A O 1
ATOM 1668 N N . ARG A 1 215 ? 40.686 -0.334 -76.227 1.00 54.00 215 ARG A N 1
ATOM 1669 C CA . ARG A 1 215 ? 41.376 -1.639 -76.165 1.00 54.00 215 ARG A CA 1
ATOM 1670 C C . ARG A 1 215 ? 41.275 -2.373 -74.832 1.00 54.00 215 ARG A C 1
ATOM 1672 O O . ARG A 1 215 ? 41.390 -3.593 -74.852 1.00 54.00 215 ARG A O 1
ATOM 1679 N N . GLU A 1 216 ? 41.043 -1.691 -73.711 1.00 54.44 216 GLU A N 1
ATOM 1680 C CA . GLU A 1 216 ? 41.226 -2.328 -72.393 1.00 54.44 216 GLU A CA 1
ATOM 1681 C C . GLU A 1 216 ? 39.932 -2.788 -71.697 1.00 54.44 216 GLU A C 1
ATOM 1683 O O . GLU A 1 216 ? 39.964 -3.730 -70.914 1.00 54.44 216 GLU A O 1
ATOM 1688 N N . ASN A 1 217 ? 38.759 -2.260 -72.067 1.00 48.84 217 ASN A N 1
ATOM 1689 C CA . ASN A 1 217 ? 37.474 -2.699 -71.499 1.00 48.84 217 ASN A CA 1
ATOM 1690 C C . ASN A 1 217 ? 36.626 -3.469 -72.522 1.00 48.84 217 ASN A C 1
ATOM 1692 O O . ASN A 1 217 ? 35.546 -3.043 -72.933 1.00 48.84 217 ASN A O 1
ATOM 1696 N N . GLY A 1 218 ? 37.134 -4.634 -72.932 1.00 50.22 218 GLY A N 1
ATOM 1697 C CA . GLY A 1 218 ? 36.460 -5.584 -73.825 1.00 50.22 218 GLY A CA 1
ATOM 1698 C C . GLY A 1 218 ? 35.324 -6.392 -73.184 1.00 50.22 218 GLY A C 1
ATOM 1699 O O . GLY A 1 218 ? 34.765 -7.270 -73.837 1.00 50.22 218 GLY A O 1
ATOM 1700 N N . ILE A 1 219 ? 34.956 -6.131 -71.926 1.00 51.00 219 ILE A N 1
ATOM 1701 C CA . ILE A 1 219 ? 33.921 -6.897 -71.226 1.00 51.00 219 ILE A CA 1
ATOM 1702 C C . ILE A 1 219 ? 33.021 -5.914 -70.458 1.00 51.00 219 ILE A C 1
ATOM 1704 O O . ILE A 1 219 ? 33.463 -5.257 -69.526 1.00 51.00 219 ILE A O 1
ATOM 1708 N N . HIS A 1 220 ? 31.751 -5.822 -70.874 1.00 50.66 220 HIS A N 1
ATOM 1709 C CA . HIS A 1 220 ? 30.643 -5.061 -70.256 1.00 50.66 220 HIS A CA 1
ATOM 1710 C C . HIS A 1 220 ? 30.422 -3.582 -70.629 1.00 50.66 220 HIS A C 1
ATOM 1712 O O . HIS A 1 220 ? 30.194 -2.747 -69.757 1.00 50.66 220 HIS A O 1
ATOM 1718 N N . MET A 1 221 ? 30.273 -3.251 -71.917 1.00 46.56 221 MET A N 1
ATOM 1719 C CA . MET A 1 221 ? 29.591 -2.000 -72.298 1.00 46.56 221 MET A CA 1
ATOM 1720 C C . MET A 1 221 ? 28.456 -2.206 -73.305 1.00 46.56 221 MET A C 1
ATOM 1722 O O . MET A 1 221 ? 28.572 -1.922 -74.491 1.00 46.56 221 MET A O 1
ATOM 1726 N N . LYS A 1 222 ? 27.289 -2.615 -72.788 1.00 50.53 222 LYS A N 1
ATOM 1727 C CA . LYS A 1 222 ? 26.000 -2.641 -73.513 1.00 50.53 222 LYS A CA 1
ATOM 1728 C C . LYS A 1 222 ? 25.320 -1.253 -73.600 1.00 50.53 222 LYS A C 1
ATOM 1730 O O . LYS A 1 222 ? 24.158 -1.165 -73.972 1.00 50.53 222 LYS A O 1
ATOM 1735 N N . ARG A 1 223 ? 26.022 -0.164 -73.241 1.00 48.72 223 ARG A N 1
ATOM 1736 C CA . ARG A 1 223 ? 25.505 1.227 -73.196 1.00 48.72 223 ARG A CA 1
ATOM 1737 C C . ARG A 1 223 ? 26.375 2.267 -73.937 1.00 48.72 223 ARG A C 1
ATOM 1739 O O . ARG A 1 223 ? 26.265 3.454 -73.666 1.00 48.72 223 ARG A O 1
ATOM 1746 N N . ARG A 1 224 ? 27.213 1.859 -74.902 1.00 51.47 224 ARG A N 1
ATOM 1747 C CA . ARG A 1 224 ? 28.042 2.768 -75.738 1.00 51.47 224 ARG A CA 1
ATOM 1748 C C . ARG A 1 224 ? 27.391 3.174 -77.082 1.00 51.47 224 ARG A C 1
ATOM 1750 O O . ARG A 1 224 ? 28.104 3.403 -78.050 1.00 51.47 224 ARG A O 1
ATOM 1757 N N . SER A 1 225 ? 26.059 3.280 -77.162 1.00 56.38 225 SER A N 1
ATOM 1758 C CA . SER A 1 225 ? 25.388 3.769 -78.391 1.00 56.38 225 SER A CA 1
ATOM 1759 C C . SER A 1 225 ? 25.724 5.240 -78.652 1.00 56.38 225 SER A C 1
ATOM 1761 O O . SER A 1 225 ? 26.207 5.597 -79.718 1.00 56.38 225 SER A O 1
ATOM 1763 N N . TRP A 1 226 ? 25.612 6.080 -77.621 1.00 57.44 226 TRP A N 1
ATOM 1764 C CA . TRP A 1 226 ? 25.659 7.533 -77.793 1.00 57.44 226 TRP A CA 1
ATOM 1765 C C . TRP A 1 226 ? 27.037 8.085 -78.191 1.00 57.44 226 TRP A C 1
ATOM 1767 O O . TRP A 1 226 ? 27.142 8.965 -79.037 1.00 57.44 226 TRP A O 1
ATOM 1777 N N . ILE A 1 227 ? 28.121 7.541 -77.634 1.00 61.25 227 ILE A N 1
ATOM 1778 C CA . ILE A 1 227 ? 29.482 8.013 -77.952 1.00 61.25 227 ILE A CA 1
ATOM 1779 C C . ILE A 1 227 ? 29.901 7.564 -79.359 1.00 61.25 227 ILE A C 1
ATOM 1781 O O . ILE A 1 227 ? 30.593 8.297 -80.064 1.00 61.25 227 ILE A O 1
ATOM 1785 N N . ARG A 1 228 ? 29.451 6.378 -79.789 1.00 66.44 228 ARG A N 1
ATOM 1786 C CA . ARG A 1 228 ? 29.692 5.883 -81.147 1.00 66.44 228 ARG A CA 1
ATOM 1787 C C . ARG A 1 228 ? 28.893 6.691 -82.166 1.00 66.44 228 ARG A C 1
ATOM 1789 O O . ARG A 1 228 ? 29.458 7.103 -83.168 1.00 66.44 228 ARG A O 1
ATOM 1796 N N . GLU A 1 229 ? 27.645 7.021 -81.839 1.00 66.31 229 GLU A N 1
ATOM 1797 C CA . GLU A 1 229 ? 26.806 7.916 -82.638 1.00 66.31 229 GLU A CA 1
ATOM 1798 C C . GLU A 1 229 ? 27.418 9.313 -82.783 1.00 66.31 229 GLU A C 1
ATOM 1800 O O . GLU A 1 229 ? 27.446 9.842 -83.888 1.00 66.31 229 GLU A O 1
ATOM 1805 N N . ILE A 1 230 ? 27.973 9.906 -81.719 1.00 73.06 230 ILE A N 1
ATOM 1806 C CA . ILE A 1 230 ? 28.643 11.215 -81.823 1.00 73.06 230 ILE A CA 1
ATOM 1807 C C . ILE A 1 230 ? 29.859 11.140 -82.753 1.00 73.06 230 ILE A C 1
ATOM 1809 O O . ILE A 1 230 ? 30.060 12.034 -83.577 1.00 73.06 230 ILE A O 1
ATOM 1813 N N . CYS A 1 231 ? 30.651 10.071 -82.662 1.00 72.38 231 CYS A N 1
ATOM 1814 C CA . CYS A 1 231 ? 31.807 9.879 -83.533 1.00 72.38 231 CYS A CA 1
ATOM 1815 C C . CYS A 1 231 ? 31.381 9.671 -84.999 1.00 72.38 231 CYS A C 1
ATOM 1817 O O . CYS A 1 231 ? 31.949 10.285 -85.903 1.00 72.38 231 CYS A O 1
ATOM 1819 N N . ASP A 1 232 ? 30.317 8.897 -85.229 1.00 76.44 232 ASP A N 1
ATOM 1820 C CA . ASP A 1 232 ? 29.739 8.674 -86.557 1.00 76.44 232 ASP A CA 1
ATOM 1821 C C . ASP A 1 232 ? 29.129 9.958 -87.144 1.00 76.44 232 ASP A C 1
ATOM 1823 O O . ASP A 1 232 ? 29.274 10.219 -88.343 1.00 76.44 232 ASP A O 1
ATOM 1827 N N . ILE A 1 233 ? 28.513 10.812 -86.319 1.00 78.31 233 ILE A N 1
ATOM 1828 C CA . ILE A 1 233 ? 28.020 12.136 -86.728 1.00 78.31 233 ILE A CA 1
ATOM 1829 C C . ILE A 1 233 ? 29.190 13.030 -87.135 1.00 78.31 233 ILE A C 1
ATOM 1831 O O . ILE A 1 233 ? 29.140 13.669 -88.185 1.00 78.31 233 ILE A O 1
ATOM 1835 N N . GLN A 1 234 ? 30.261 13.057 -86.344 1.00 80.88 234 GLN A N 1
ATOM 1836 C CA . GLN A 1 234 ? 31.428 13.887 -86.627 1.00 80.88 234 GLN A CA 1
ATOM 1837 C C . GLN A 1 234 ? 32.126 13.443 -87.922 1.00 80.88 234 GLN A C 1
ATOM 1839 O O . GLN A 1 234 ? 32.480 14.276 -88.760 1.00 80.88 234 GLN A O 1
ATOM 1844 N N . HIS A 1 235 ? 32.232 12.130 -88.137 1.00 79.62 235 HIS A N 1
ATOM 1845 C CA . HIS A 1 235 ? 32.771 11.565 -89.368 1.00 79.62 235 HIS A CA 1
ATOM 1846 C C . HIS A 1 235 ? 31.873 11.859 -90.582 1.00 79.62 235 HIS A C 1
ATOM 1848 O O . HIS A 1 235 ? 32.362 12.247 -91.645 1.00 79.62 235 HIS A O 1
ATOM 1854 N N . SER A 1 236 ? 30.552 11.759 -90.415 1.00 83.88 236 SER A N 1
ATOM 1855 C CA . SER A 1 236 ? 29.576 12.089 -91.461 1.00 83.88 236 SER A CA 1
ATOM 1856 C C . SER A 1 236 ? 29.607 13.573 -91.826 1.00 83.88 236 SER A C 1
ATOM 1858 O O . SER A 1 236 ? 29.528 13.918 -93.005 1.00 83.88 236 SER A O 1
ATOM 1860 N N . PHE A 1 237 ? 29.789 14.454 -90.841 1.00 81.94 237 PHE A N 1
ATOM 1861 C CA . PHE A 1 237 ? 29.910 15.892 -91.062 1.00 81.94 237 PHE A CA 1
ATOM 1862 C C . PHE A 1 237 ? 31.191 16.235 -91.827 1.00 81.94 237 PHE A C 1
ATOM 1864 O O . PHE A 1 237 ? 31.148 16.968 -92.813 1.00 81.94 237 PHE A O 1
ATOM 1871 N N . GLN A 1 238 ? 32.325 15.643 -91.446 1.00 84.69 238 GLN A N 1
ATOM 1872 C CA . GLN A 1 238 ? 33.585 15.837 -92.163 1.00 84.69 238 GLN A CA 1
ATOM 1873 C C . GLN A 1 238 ? 33.494 15.334 -93.610 1.00 84.69 238 GLN A C 1
ATOM 1875 O O . GLN A 1 238 ? 33.933 16.019 -94.535 1.00 84.69 238 GLN A O 1
ATOM 1880 N N . LYS A 1 239 ? 32.860 14.175 -93.824 1.00 84.88 239 LYS A N 1
ATOM 1881 C CA . LYS A 1 239 ? 32.609 13.636 -95.164 1.00 84.88 239 LYS A CA 1
ATOM 1882 C C . LYS A 1 239 ? 31.713 14.562 -95.989 1.00 84.88 239 LYS A C 1
ATOM 1884 O O . LYS A 1 239 ? 32.013 14.797 -97.154 1.00 84.88 239 LYS A O 1
ATOM 1889 N N . MET A 1 240 ? 30.673 15.135 -95.380 1.00 81.50 240 MET A N 1
ATOM 1890 C CA . MET A 1 240 ? 29.783 16.097 -96.033 1.00 81.50 240 MET A CA 1
ATOM 1891 C C . MET A 1 240 ? 30.534 17.362 -96.466 1.00 81.50 240 MET A C 1
ATOM 1893 O O . MET A 1 240 ? 30.398 17.785 -97.613 1.00 81.50 240 MET A O 1
ATOM 1897 N N . VAL A 1 241 ? 31.370 17.928 -95.590 1.00 84.19 241 VAL A N 1
ATOM 1898 C CA . VAL A 1 241 ? 32.192 19.109 -95.903 1.00 84.19 241 VAL A CA 1
ATOM 1899 C C . VAL A 1 241 ? 33.150 18.822 -97.060 1.00 84.19 241 VAL A C 1
ATOM 1901 O O . VAL A 1 241 ? 33.267 19.644 -97.969 1.00 84.19 241 VAL A O 1
ATOM 1904 N N . LEU A 1 242 ? 33.779 17.644 -97.078 1.00 86.62 242 LEU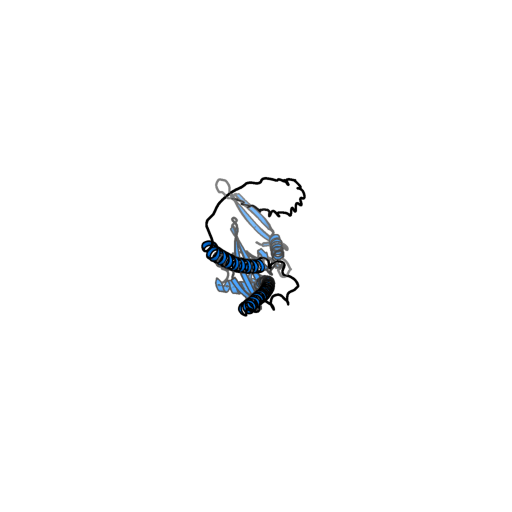 A N 1
ATOM 1905 C CA . LEU A 1 242 ? 34.654 17.231 -98.178 1.00 86.62 242 LEU A CA 1
ATOM 1906 C C . LEU A 1 242 ? 33.884 17.090 -99.496 1.00 86.62 242 LEU A C 1
ATOM 1908 O O . LEU A 1 242 ? 34.292 17.671 -100.498 1.00 86.62 242 LEU A O 1
ATOM 1912 N N . THR A 1 243 ? 32.732 16.411 -99.493 1.00 86.19 243 THR A N 1
ATOM 1913 C CA . THR A 1 243 ? 31.898 16.295 -100.701 1.00 86.19 243 THR A CA 1
ATOM 1914 C C . THR A 1 243 ? 31.363 17.644 -101.176 1.00 86.19 243 THR A C 1
ATOM 1916 O O . THR A 1 243 ? 31.258 17.874 -102.377 1.00 86.19 243 THR A O 1
ATOM 1919 N N . PHE A 1 244 ? 31.054 18.566 -100.260 1.00 86.31 244 PHE A N 1
ATOM 1920 C CA . PHE A 1 244 ? 30.624 19.914 -100.617 1.00 86.31 244 PHE A CA 1
ATOM 1921 C C . PHE A 1 244 ? 31.759 20.702 -101.278 1.00 86.31 244 PHE A C 1
ATOM 1923 O O . PHE A 1 244 ? 31.542 21.322 -102.317 1.00 86.31 244 PHE A O 1
ATOM 1930 N N . ALA A 1 245 ? 32.973 20.641 -100.724 1.00 84.62 245 ALA A N 1
ATOM 1931 C CA . ALA A 1 245 ? 34.147 21.269 -101.323 1.00 84.62 245 ALA A CA 1
ATOM 1932 C C . ALA A 1 245 ? 34.417 20.727 -102.738 1.00 84.62 245 ALA A C 1
ATOM 1934 O O . ALA A 1 245 ? 34.633 21.506 -103.667 1.00 84.62 245 ALA A O 1
ATOM 1935 N N . GLU A 1 246 ? 34.306 19.410 -102.922 1.00 84.88 246 GLU A N 1
ATOM 1936 C CA . GLU A 1 246 ? 34.471 18.752 -104.219 1.00 84.88 246 GLU A CA 1
ATOM 1937 C C . GLU A 1 246 ? 33.386 19.184 -105.223 1.00 84.88 246 GLU A C 1
ATOM 1939 O O . GLU A 1 246 ? 33.692 19.542 -106.361 1.00 84.88 246 GLU A O 1
ATOM 1944 N N . GLN A 1 247 ? 32.119 19.265 -104.800 1.00 83.88 247 GLN A N 1
ATOM 1945 C CA . GLN A 1 247 ? 31.030 19.764 -105.647 1.00 83.88 247 GLN A CA 1
ATOM 1946 C C . GLN A 1 247 ? 31.196 21.241 -106.021 1.00 83.88 247 GLN A C 1
ATOM 1948 O O . GLN A 1 247 ? 30.900 21.620 -107.156 1.00 83.88 247 GLN A O 1
ATOM 1953 N N . VAL A 1 248 ? 31.691 22.085 -105.110 1.00 81.88 248 VAL A N 1
ATOM 1954 C CA . VAL A 1 248 ? 32.008 23.491 -105.408 1.00 81.88 248 VAL A CA 1
ATOM 1955 C C . VAL A 1 248 ? 33.126 23.581 -106.447 1.00 81.88 248 VAL A C 1
ATOM 1957 O O . VAL A 1 248 ? 33.038 24.397 -107.366 1.00 81.88 248 VAL A O 1
ATOM 1960 N N . GLU A 1 249 ? 34.143 22.724 -106.363 1.00 78.81 249 GLU A N 1
ATOM 1961 C CA . GLU A 1 249 ? 35.233 22.691 -107.338 1.00 78.81 249 GLU A CA 1
ATOM 1962 C C . GLU A 1 249 ? 34.765 22.194 -108.715 1.00 78.81 249 GLU A C 1
ATOM 1964 O O . GLU A 1 249 ? 35.096 22.799 -109.740 1.00 78.81 249 GLU A O 1
ATOM 1969 N N . ILE A 1 250 ? 33.921 21.156 -108.748 1.00 75.50 250 ILE A N 1
ATOM 1970 C CA . ILE A 1 250 ? 33.287 20.656 -109.976 1.00 75.50 250 ILE A CA 1
ATOM 1971 C C . ILE A 1 250 ? 32.408 21.741 -110.601 1.00 75.50 250 ILE A C 1
ATOM 1973 O O . ILE A 1 250 ? 32.504 21.972 -111.803 1.00 75.50 250 ILE A O 1
ATOM 1977 N N . LYS A 1 251 ? 31.615 22.472 -109.808 1.00 69.44 251 LYS A N 1
ATOM 1978 C CA . LYS A 1 251 ? 30.747 23.554 -110.304 1.00 69.44 251 LYS A CA 1
ATOM 1979 C C . LYS A 1 251 ? 31.548 24.761 -110.811 1.00 69.44 251 LYS A C 1
ATOM 1981 O O . LYS A 1 251 ? 31.163 25.414 -111.781 1.00 69.44 251 LYS A O 1
ATOM 1986 N N . LYS A 1 252 ? 32.708 25.031 -110.205 1.00 65.56 252 LYS A N 1
ATOM 1987 C CA . LYS A 1 252 ? 33.663 26.047 -110.674 1.00 65.56 252 LYS A CA 1
ATOM 1988 C C . LYS A 1 252 ? 34.330 25.633 -111.993 1.00 65.56 252 LYS A C 1
ATOM 1990 O O . LYS A 1 252 ? 34.531 26.484 -112.854 1.00 65.56 252 LYS A O 1
ATOM 1995 N N . LYS A 1 253 ? 34.604 24.336 -112.187 1.00 60.59 253 LYS A N 1
ATOM 1996 C CA . LYS A 1 253 ? 35.103 23.763 -113.452 1.00 60.59 253 LYS A CA 1
ATOM 1997 C C . LYS A 1 253 ? 34.010 23.641 -114.528 1.00 60.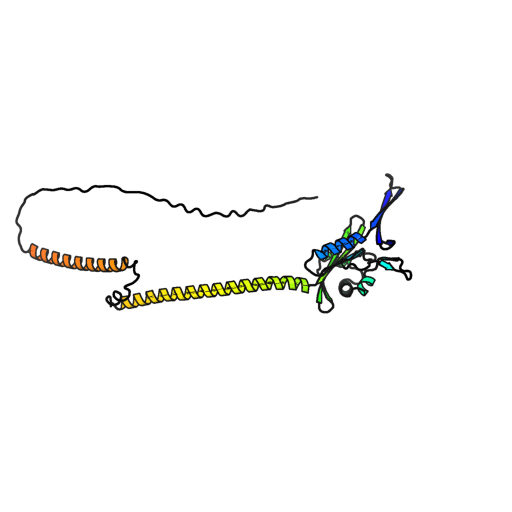59 253 LYS A C 1
ATOM 1999 O O . LYS A 1 253 ? 34.310 23.835 -115.703 1.00 60.59 253 LYS A O 1
ATOM 2004 N N . SER A 1 254 ? 32.748 23.397 -114.161 1.00 55.88 254 SER A N 1
ATOM 2005 C CA . SER A 1 254 ? 31.626 23.254 -115.106 1.00 55.88 254 SER A CA 1
ATOM 2006 C C . SER A 1 254 ? 31.077 24.591 -115.615 1.00 55.88 254 SER A C 1
ATOM 2008 O O . SER A 1 254 ? 30.590 24.653 -116.737 1.00 55.88 254 SER A O 1
ATOM 2010 N N . ASN A 1 255 ? 31.226 25.688 -114.864 1.00 53.19 255 ASN A N 1
ATOM 2011 C CA . ASN A 1 255 ? 30.914 27.039 -115.357 1.00 53.19 255 ASN A CA 1
ATOM 2012 C C . ASN A 1 255 ? 31.930 27.568 -116.395 1.00 53.19 255 ASN A C 1
ATOM 2014 O O . ASN A 1 255 ? 31.702 28.623 -116.981 1.00 53.19 255 ASN A O 1
ATOM 2018 N N . PHE A 1 256 ? 33.027 26.843 -116.657 1.00 52.00 256 PHE A N 1
ATOM 2019 C CA . PHE A 1 256 ? 34.028 27.187 -117.678 1.00 52.00 256 PHE A CA 1
ATOM 2020 C C . PHE A 1 256 ? 33.824 26.439 -119.013 1.00 52.00 256 PHE A C 1
ATOM 2022 O O . PHE A 1 256 ? 34.573 26.655 -119.964 1.00 52.00 256 PHE A O 1
ATOM 2029 N N . LYS A 1 257 ? 32.812 25.564 -119.134 1.00 45.03 257 LYS A N 1
ATOM 2030 C CA . LYS A 1 257 ? 32.582 24.797 -120.368 1.00 45.03 257 LYS A CA 1
ATOM 2031 C C . LYS A 1 257 ? 31.092 24.581 -120.662 1.00 45.03 257 LYS A C 1
ATOM 2033 O O . LYS A 1 257 ? 30.551 23.510 -120.437 1.00 45.03 257 LYS A O 1
ATOM 2038 N N . GLY A 1 258 ? 30.484 25.618 -121.236 1.00 39.12 258 GLY A N 1
ATOM 2039 C CA . GLY A 1 258 ? 29.492 25.476 -122.305 1.00 39.12 258 GLY A CA 1
ATOM 2040 C C . GLY A 1 258 ? 28.046 25.155 -121.919 1.00 39.12 258 GLY A C 1
ATOM 2041 O O . GLY A 1 258 ? 27.706 24.032 -121.565 1.00 39.12 258 GLY A O 1
ATOM 2042 N N . ASN A 1 259 ? 27.178 26.137 -122.185 1.00 37.72 259 ASN A N 1
ATOM 2043 C CA . ASN A 1 259 ? 25.892 25.920 -122.856 1.00 37.72 259 ASN A CA 1
ATOM 2044 C C . ASN A 1 259 ? 25.985 24.783 -123.893 1.00 37.72 259 ASN A C 1
ATOM 2046 O O . ASN A 1 259 ? 26.924 24.811 -124.686 1.00 37.72 259 ASN A O 1
ATOM 2050 N N . LEU A 1 260 ? 24.998 23.875 -123.932 1.00 38.53 260 LEU A N 1
ATOM 2051 C CA . LEU A 1 260 ? 24.165 23.539 -125.108 1.00 38.53 260 LEU A CA 1
ATOM 2052 C C . LEU A 1 260 ? 23.406 22.205 -124.883 1.00 38.53 260 LEU A C 1
ATOM 2054 O O . LEU A 1 260 ? 23.977 21.126 -124.964 1.00 38.53 260 LEU A O 1
ATOM 2058 N N . SER A 1 261 ? 22.100 22.344 -124.641 1.00 35.88 261 SER A N 1
ATOM 2059 C CA . SER A 1 261 ? 20.986 21.548 -125.190 1.00 35.88 261 SER A CA 1
ATOM 2060 C C . SER A 1 261 ? 20.781 20.041 -124.892 1.00 35.88 261 SER A C 1
ATOM 2062 O O . SER A 1 261 ? 21.563 19.170 -125.249 1.00 35.88 261 SER A O 1
ATOM 2064 N N . THR A 1 262 ? 19.536 19.793 -124.449 1.00 34.84 262 THR A N 1
ATOM 2065 C CA . THR A 1 262 ? 18.526 18.845 -124.989 1.00 34.84 262 THR A CA 1
ATOM 2066 C C . THR A 1 262 ? 18.507 17.350 -124.612 1.00 34.84 262 THR A C 1
ATOM 2068 O O . THR A 1 262 ? 19.280 16.550 -125.116 1.00 34.84 262 THR A O 1
ATOM 2071 N N . THR A 1 263 ? 17.456 17.022 -123.837 1.00 32.38 263 THR A N 1
ATOM 2072 C CA . THR A 1 263 ? 16.386 16.018 -124.091 1.00 32.38 263 THR A CA 1
ATOM 2073 C C . THR A 1 263 ? 16.736 14.521 -124.170 1.00 32.38 263 THR A C 1
ATOM 2075 O O . THR A 1 263 ? 17.383 14.078 -125.110 1.00 32.38 263 THR A O 1
ATOM 2078 N N . THR A 1 264 ? 16.105 13.690 -123.322 1.00 33.72 264 THR A N 1
ATOM 2079 C CA . THR A 1 264 ? 14.953 12.796 -123.658 1.00 33.72 264 THR A CA 1
ATOM 2080 C C . THR A 1 264 ? 14.801 11.642 -122.645 1.00 33.72 264 THR A C 1
ATOM 2082 O O . THR A 1 264 ? 15.750 11.211 -122.003 1.00 33.72 264 THR A O 1
ATOM 2085 N N . ALA A 1 265 ? 13.545 11.216 -122.508 1.00 35.78 265 ALA A N 1
ATOM 2086 C CA . ALA A 1 265 ? 12.890 10.264 -121.614 1.00 35.78 265 ALA A CA 1
ATOM 2087 C C . ALA A 1 265 ? 13.385 8.797 -121.565 1.00 35.78 265 ALA A C 1
ATOM 2089 O O . ALA A 1 265 ? 14.038 8.305 -122.478 1.00 35.78 265 ALA A O 1
ATOM 2090 N N . GLY A 1 266 ? 12.909 8.085 -120.529 1.00 33.25 266 GLY A N 1
ATOM 2091 C CA . GLY A 1 266 ? 12.860 6.616 -120.381 1.00 33.25 266 GLY A CA 1
ATOM 2092 C C . GLY A 1 266 ? 12.785 6.245 -118.887 1.00 33.25 266 GLY A C 1
ATOM 2093 O O . GLY A 1 266 ? 13.758 6.468 -118.182 1.00 33.25 266 GLY A O 1
ATOM 2094 N N . GLN A 1 267 ? 11.638 5.969 -118.250 1.00 32.03 267 GLN A N 1
ATOM 2095 C CA . GLN A 1 267 ? 10.667 4.859 -118.368 1.00 32.03 267 GLN A CA 1
ATOM 2096 C C . GLN A 1 267 ? 11.090 3.564 -117.623 1.00 32.03 267 GLN A C 1
ATOM 2098 O O . GLN A 1 267 ? 12.090 2.951 -117.973 1.00 32.03 267 GLN A O 1
ATOM 2103 N N . GLY A 1 268 ? 10.244 3.134 -116.664 1.00 30.61 268 GLY A N 1
ATOM 2104 C CA . GLY A 1 268 ? 10.176 1.789 -116.041 1.00 30.61 268 GLY A CA 1
ATOM 2105 C C . GLY A 1 268 ? 11.135 1.558 -114.861 1.00 30.61 268 GLY A C 1
ATOM 2106 O O . GLY A 1 268 ? 12.238 2.074 -114.863 1.00 30.61 268 GLY A O 1
ATOM 2107 N N . ASN A 1 269 ? 10.858 0.786 -113.808 1.00 37.16 269 ASN A N 1
ATOM 2108 C CA . ASN A 1 269 ? 9.748 -0.081 -113.393 1.00 37.16 269 ASN A CA 1
ATOM 2109 C C . ASN A 1 269 ? 10.031 -0.416 -111.897 1.00 37.16 269 ASN A C 1
ATOM 2111 O O . ASN A 1 269 ? 11.187 -0.582 -111.533 1.00 37.16 269 ASN A O 1
ATOM 2115 N N . SER A 1 270 ? 9.069 -0.335 -110.973 1.00 34.91 270 SER A N 1
ATOM 2116 C CA . SER A 1 270 ? 8.258 -1.448 -110.430 1.00 34.91 270 SER A CA 1
ATOM 2117 C C . SER A 1 270 ? 8.840 -2.199 -109.215 1.00 34.91 270 SER A C 1
ATOM 2119 O O . SER A 1 270 ? 10.039 -2.433 -109.137 1.00 34.91 270 SER A O 1
ATOM 2121 N N . VAL A 1 271 ? 7.903 -2.703 -108.395 1.00 44.59 271 VAL A N 1
ATOM 2122 C CA . VAL A 1 271 ? 8.002 -3.700 -107.303 1.00 44.59 271 VAL A CA 1
ATOM 2123 C C . VAL A 1 271 ? 8.367 -3.101 -105.933 1.00 44.59 271 VAL A C 1
ATOM 2125 O O . VAL A 1 271 ? 9.447 -2.567 -105.750 1.00 44.59 271 VAL A O 1
ATOM 2128 N N . GLY A 1 272 ? 7.514 -3.096 -104.903 1.00 31.66 272 GLY A N 1
ATOM 2129 C CA . GLY A 1 272 ? 6.376 -3.968 -104.592 1.00 31.66 272 GLY A CA 1
ATOM 2130 C C . GLY A 1 272 ? 6.774 -4.921 -103.462 1.00 31.66 272 GLY A C 1
ATOM 2131 O O . GLY A 1 272 ? 7.422 -5.926 -103.711 1.00 31.66 272 GLY A O 1
ATOM 2132 N N . GLY A 1 273 ? 6.411 -4.603 -102.218 1.00 35.09 273 GLY A N 1
ATOM 2133 C CA . GLY A 1 273 ? 6.777 -5.418 -101.058 1.00 35.09 273 GLY A CA 1
ATOM 2134 C C . GLY A 1 273 ? 5.985 -5.045 -99.812 1.00 35.09 273 GLY A C 1
ATOM 2135 O O . GLY A 1 273 ? 6.513 -4.420 -98.901 1.00 35.09 273 GLY A O 1
ATOM 2136 N N . SER A 1 274 ? 4.705 -5.410 -99.812 1.00 37.75 274 SER A N 1
ATOM 2137 C CA . SER A 1 274 ? 3.839 -5.491 -98.634 1.00 37.75 274 SER A CA 1
ATOM 2138 C C . SER A 1 274 ? 3.730 -6.961 -98.223 1.00 37.75 274 SER A C 1
ATOM 2140 O O . SER A 1 274 ? 3.494 -7.791 -99.096 1.00 37.75 274 SER A O 1
ATOM 2142 N N . LEU A 1 275 ? 3.913 -7.270 -96.935 1.00 38.97 275 LEU A N 1
ATOM 2143 C CA . LEU A 1 275 ? 3.412 -8.446 -96.191 1.00 38.97 275 LEU A CA 1
ATOM 2144 C C . LEU A 1 275 ? 3.937 -8.295 -94.747 1.00 38.97 275 LEU A C 1
ATOM 2146 O O . LEU A 1 275 ? 5.140 -8.252 -94.527 1.00 38.97 275 LEU A O 1
ATOM 2150 N N . ASN A 1 276 ? 3.103 -7.911 -93.784 1.00 35.47 276 ASN A N 1
ATOM 2151 C CA . ASN A 1 276 ? 2.121 -8.701 -93.026 1.00 35.47 276 ASN A CA 1
ATOM 2152 C C . ASN A 1 276 ? 2.678 -9.286 -91.722 1.00 35.47 276 ASN A C 1
ATOM 2154 O O . ASN A 1 276 ? 3.651 -10.027 -91.723 1.00 35.47 276 ASN A O 1
ATOM 2158 N N . MET A 1 277 ? 1.927 -8.978 -90.659 1.00 38.03 277 MET A N 1
ATOM 2159 C CA . MET A 1 277 ? 1.531 -9.837 -89.538 1.00 38.03 277 MET A CA 1
ATOM 2160 C C . MET A 1 277 ? 2.595 -10.702 -88.849 1.00 38.03 277 MET A C 1
ATOM 2162 O O . MET A 1 277 ? 3.062 -11.681 -89.409 1.00 38.03 277 MET A O 1
ATOM 2166 N N . LEU A 1 278 ? 2.788 -10.465 -87.547 1.00 37.06 278 LEU A N 1
ATOM 2167 C CA . LEU A 1 278 ? 2.377 -11.416 -86.502 1.00 37.06 278 LEU A CA 1
ATOM 2168 C C . LEU A 1 278 ? 2.488 -10.751 -85.111 1.00 37.06 278 LEU A C 1
ATOM 2170 O O . LEU A 1 278 ? 3.573 -10.456 -84.623 1.00 37.06 278 LEU A O 1
ATOM 2174 N N . ALA A 1 279 ? 1.344 -10.541 -84.464 1.00 41.97 279 ALA A N 1
ATOM 2175 C CA . ALA A 1 279 ? 1.198 -10.727 -83.015 1.00 41.97 279 ALA A CA 1
ATOM 2176 C C . ALA A 1 279 ? 0.680 -12.180 -82.804 1.00 41.97 279 ALA A C 1
ATOM 2178 O O . ALA A 1 279 ? 0.347 -12.802 -83.818 1.00 41.97 279 ALA A O 1
ATOM 2179 N N . PRO A 1 280 ? 0.502 -12.749 -81.587 1.00 55.28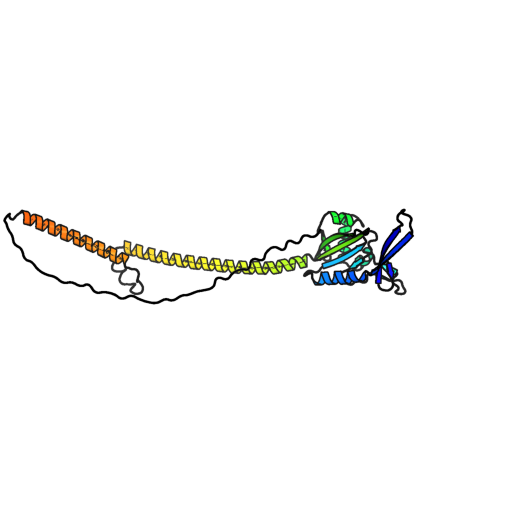 280 PRO A N 1
ATOM 2180 C CA . PRO A 1 280 ? 0.602 -12.156 -80.248 1.00 55.28 280 PRO A CA 1
ATOM 2181 C C . PRO A 1 280 ? 1.213 -13.097 -79.163 1.00 55.28 280 PRO A C 1
ATOM 2183 O O . PRO A 1 280 ? 1.641 -14.219 -79.421 1.00 55.28 280 PRO A O 1
ATOM 2186 N N . SER A 1 281 ? 1.095 -12.656 -77.905 1.00 39.00 281 SER A N 1
ATOM 2187 C CA . SER A 1 281 ? 0.744 -13.459 -76.713 1.00 39.00 281 SER A CA 1
ATOM 2188 C C . SER A 1 281 ? 1.809 -13.670 -75.626 1.00 39.00 281 SER A C 1
ATOM 2190 O O . SER A 1 281 ? 2.849 -14.286 -75.835 1.00 39.00 281 SER A O 1
ATOM 2192 N N . LYS A 1 282 ? 1.433 -13.187 -74.432 1.00 44.97 282 LYS A N 1
ATOM 2193 C CA . LYS A 1 282 ? 1.447 -13.801 -73.083 1.00 44.97 282 LYS A CA 1
ATOM 2194 C C . LYS A 1 282 ? 1.858 -12.737 -72.060 1.00 44.97 282 LYS A C 1
ATOM 2196 O O . LYS A 1 282 ? 2.973 -12.242 -72.101 1.00 44.97 282 LYS A O 1
ATOM 2201 N N . SER A 1 283 ? 0.925 -12.181 -71.282 1.00 41.44 283 SER A N 1
ATOM 2202 C CA . SER A 1 283 ? 0.262 -12.803 -70.119 1.00 41.44 283 SER A CA 1
ATOM 2203 C C . SER A 1 283 ? 1.282 -13.340 -69.119 1.00 41.44 283 SER A C 1
ATOM 2205 O O . SER A 1 283 ? 1.820 -14.429 -69.307 1.00 41.44 283 SER A O 1
ATOM 2207 N N . MET A 1 284 ? 1.501 -12.581 -68.045 1.00 46.50 284 MET A N 1
ATOM 2208 C CA . MET A 1 284 ? 1.595 -13.180 -66.721 1.00 46.50 284 MET A CA 1
ATOM 2209 C C . MET A 1 284 ? 1.240 -12.158 -65.641 1.00 46.50 284 MET A C 1
ATOM 2211 O O . MET A 1 284 ? 1.947 -11.179 -65.410 1.00 46.50 284 MET A O 1
ATOM 2215 N N . ASP A 1 285 ? 0.094 -12.428 -65.028 1.00 41.94 285 ASP A N 1
ATOM 2216 C CA . ASP A 1 285 ? -0.404 -11.853 -63.791 1.00 41.94 285 ASP A CA 1
ATOM 2217 C C . ASP A 1 285 ? 0.523 -12.195 -62.617 1.00 41.94 285 ASP A C 1
ATOM 2219 O O . ASP A 1 285 ? 1.071 -13.295 -62.529 1.00 41.94 285 ASP A O 1
ATOM 2223 N N . GLY A 1 286 ? 0.657 -11.255 -61.685 1.00 41.50 286 GLY A N 1
ATOM 2224 C CA . GLY A 1 286 ? 1.448 -11.404 -60.465 1.00 41.50 286 GLY A CA 1
ATOM 2225 C C . GLY A 1 286 ? 0.839 -10.610 -59.318 1.00 41.50 286 GLY A C 1
ATOM 2226 O O . GLY A 1 286 ? 1.397 -9.613 -58.874 1.00 41.50 286 GLY A O 1
ATOM 2227 N N . LEU A 1 287 ? -0.343 -11.051 -58.890 1.00 41.06 287 LEU A N 1
ATOM 2228 C CA . LEU A 1 287 ? -1.100 -10.600 -57.723 1.00 41.06 287 LEU A CA 1
ATOM 2229 C C . LEU A 1 287 ? -0.314 -10.864 -56.421 1.00 41.06 287 LEU A C 1
ATOM 2231 O O . LEU A 1 287 ? 0.155 -11.979 -56.202 1.00 41.06 287 LEU A O 1
ATOM 2235 N N . GLY A 1 288 ? -0.235 -9.881 -55.517 1.00 40.25 288 GLY A N 1
ATOM 2236 C CA . GLY A 1 288 ? 0.527 -10.011 -54.268 1.00 40.25 288 GLY A CA 1
ATOM 2237 C C . GLY A 1 288 ? 0.077 -9.094 -53.128 1.00 40.25 288 GLY A C 1
ATOM 2238 O O . GLY A 1 288 ? 0.828 -8.225 -52.717 1.00 40.25 288 GLY A O 1
ATOM 2239 N N . LYS A 1 289 ? -1.141 -9.344 -52.629 1.00 46.69 289 LYS A N 1
ATOM 2240 C CA . LYS A 1 289 ? -1.641 -9.155 -51.246 1.00 46.69 289 LYS A CA 1
ATOM 2241 C C . LYS A 1 289 ? -1.470 -7.783 -50.563 1.00 46.69 289 LYS A C 1
ATOM 2243 O O . LYS A 1 289 ? -0.448 -7.457 -49.972 1.00 46.69 289 LYS A O 1
ATOM 2248 N N . SER A 1 290 ? -2.596 -7.068 -50.533 1.00 39.09 290 SER A N 1
ATOM 2249 C CA . SER A 1 290 ? -2.938 -6.008 -49.583 1.00 39.09 290 SER A CA 1
ATOM 2250 C C . SER A 1 290 ? -3.254 -6.617 -48.209 1.00 39.09 290 SER A C 1
ATOM 2252 O O . SER A 1 290 ? -4.076 -7.530 -48.118 1.00 39.09 290 SER A O 1
ATOM 2254 N N . THR A 1 291 ? -2.608 -6.120 -47.154 1.00 47.06 291 THR A N 1
ATOM 2255 C CA . THR A 1 291 ? -2.916 -6.475 -45.763 1.00 47.06 291 THR A CA 1
ATOM 2256 C C . THR A 1 291 ? -3.700 -5.330 -45.135 1.00 47.06 291 THR A C 1
ATOM 2258 O O . THR A 1 291 ? -3.167 -4.253 -44.878 1.00 47.06 291 THR A O 1
ATOM 2261 N N . THR A 1 292 ? -4.989 -5.572 -44.925 1.00 48.38 292 THR A N 1
ATOM 2262 C CA . THR A 1 292 ? -5.929 -4.703 -44.217 1.00 48.38 292 THR A CA 1
ATOM 2263 C C . THR A 1 292 ? -5.620 -4.709 -42.717 1.00 48.38 292 THR A C 1
ATOM 2265 O O . THR A 1 292 ? -5.546 -5.773 -42.106 1.00 48.38 292 THR A O 1
ATOM 2268 N N . ILE A 1 293 ? -5.456 -3.527 -42.120 1.00 51.38 293 ILE A N 1
ATOM 2269 C CA . ILE A 1 293 ? -5.349 -3.330 -40.667 1.00 51.38 293 ILE A CA 1
ATOM 2270 C C . ILE A 1 293 ? -6.762 -3.055 -40.128 1.00 51.38 293 ILE A C 1
ATOM 2272 O O . ILE A 1 293 ? -7.426 -2.160 -40.657 1.00 51.38 293 ILE A O 1
ATOM 2276 N N . PRO A 1 294 ? -7.253 -3.781 -39.108 1.00 54.44 294 PRO A N 1
ATOM 2277 C CA . PRO A 1 294 ? -8.546 -3.488 -38.515 1.00 54.44 294 PRO A CA 1
ATOM 2278 C C . PRO A 1 294 ? -8.464 -2.268 -37.592 1.00 54.44 294 PRO A C 1
ATOM 2280 O O . PRO A 1 294 ? -7.615 -2.162 -36.709 1.00 54.44 294 PRO A O 1
ATOM 2283 N N . ASN A 1 295 ? -9.398 -1.358 -37.836 1.00 41.97 295 ASN A N 1
ATOM 2284 C CA . ASN A 1 295 ? -9.711 -0.172 -37.059 1.00 41.97 295 ASN A CA 1
ATOM 2285 C C . ASN A 1 295 ? -10.479 -0.604 -35.793 1.00 41.97 295 ASN A C 1
ATOM 2287 O O . ASN A 1 295 ? -11.563 -1.173 -35.919 1.00 41.97 295 ASN A O 1
ATOM 2291 N N . MET A 1 296 ? -9.934 -0.381 -34.591 1.00 46.62 296 MET A N 1
ATOM 2292 C CA . MET A 1 296 ? -10.682 -0.564 -33.339 1.00 46.62 296 MET A CA 1
ATOM 2293 C C . MET A 1 296 ? -11.280 0.769 -32.903 1.00 46.62 296 MET A C 1
ATOM 2295 O O . MET A 1 296 ? -10.586 1.702 -32.504 1.00 46.62 296 MET A O 1
ATOM 2299 N N . SER A 1 297 ? -12.600 0.818 -33.021 1.00 46.84 297 SER A N 1
ATOM 2300 C CA . SER A 1 297 ? -13.493 1.876 -32.586 1.00 46.84 297 SER A CA 1
ATOM 2301 C C . SER A 1 297 ? -13.609 1.966 -31.064 1.00 46.84 297 SER A C 1
ATOM 2303 O O . SER A 1 297 ? -13.726 0.959 -30.370 1.00 46.84 297 SER A O 1
ATOM 2305 N N . SER A 1 298 ? -13.658 3.218 -30.616 1.00 42.44 298 SER A N 1
ATOM 2306 C CA . SER A 1 298 ? -14.328 3.767 -29.435 1.00 42.44 298 SER A CA 1
ATOM 2307 C C . SER A 1 298 ? -15.274 2.841 -28.658 1.00 42.44 298 SER A C 1
ATOM 2309 O O . SER A 1 298 ? -16.291 2.394 -29.191 1.00 42.44 298 SER A O 1
ATOM 2311 N N . ILE A 1 299 ? -15.028 2.729 -27.353 1.00 51.47 299 ILE A N 1
ATOM 2312 C CA . ILE A 1 299 ? -16.070 2.470 -26.359 1.00 51.47 299 ILE A CA 1
ATOM 2313 C C . ILE A 1 299 ? -16.207 3.749 -25.536 1.00 51.47 299 ILE A C 1
ATOM 2315 O O . ILE A 1 299 ? -15.305 4.135 -24.797 1.00 51.47 299 ILE A O 1
ATOM 2319 N N . ALA A 1 300 ? -17.327 4.431 -25.751 1.00 49.41 300 ALA A N 1
ATOM 2320 C CA . ALA A 1 300 ? -17.898 5.372 -24.810 1.00 49.41 300 ALA A CA 1
ATOM 2321 C C . ALA A 1 300 ? -18.852 4.573 -23.921 1.00 49.41 300 ALA A C 1
ATOM 2323 O O . ALA A 1 300 ? -19.701 3.854 -24.446 1.00 49.41 300 ALA A O 1
ATOM 2324 N N . GLU A 1 301 ? -18.743 4.721 -22.606 1.00 46.22 301 GLU A N 1
ATOM 2325 C CA . GLU A 1 301 ? -19.787 4.278 -21.690 1.00 46.22 301 GLU A CA 1
ATOM 2326 C C . GLU A 1 301 ? -20.086 5.400 -20.698 1.00 46.22 301 GLU A C 1
ATOM 2328 O O . GLU A 1 301 ? -19.245 5.834 -19.912 1.00 46.22 301 GLU A O 1
ATOM 2333 N N . ASN A 1 302 ? -21.307 5.910 -20.839 1.00 47.84 302 ASN A N 1
ATOM 2334 C CA . ASN A 1 302 ? -22.013 6.724 -19.868 1.00 47.84 302 ASN A CA 1
ATOM 2335 C C . ASN A 1 302 ? -22.409 5.849 -18.678 1.00 47.84 302 ASN A C 1
ATOM 2337 O O . ASN A 1 302 ? -23.007 4.795 -18.884 1.00 47.84 302 ASN A O 1
ATOM 2341 N N . SER A 1 303 ? -22.270 6.369 -17.461 1.00 50.34 303 SER A N 1
ATOM 2342 C CA . SER A 1 303 ? -23.192 6.043 -16.369 1.00 50.34 303 SER A CA 1
ATOM 2343 C C . SER A 1 303 ? -23.149 7.119 -15.278 1.00 50.34 303 SER A C 1
ATOM 2345 O O . SER A 1 303 ? -22.117 7.297 -14.638 1.00 50.34 303 SER A O 1
ATOM 2347 N N . VAL A 1 304 ? -24.282 7.829 -15.180 1.00 52.94 304 VAL A N 1
ATOM 2348 C CA . VAL A 1 304 ? -25.013 8.351 -14.000 1.00 52.94 304 VAL A CA 1
ATOM 2349 C C . VAL A 1 304 ? -24.230 8.652 -12.722 1.00 52.94 304 VAL A C 1
ATOM 2351 O O . VAL A 1 304 ? -23.729 7.700 -12.087 1.00 52.94 304 VAL A O 1
#

Secondary structure (DSSP, 8-state):
-EEETTEEEEEEEEEEE-TT--EEEEEEEEEESHHHHHHHHHHHHH-SS-EEEEEEETTT-BEEEESS----EEE-TTS-EEEEPBHHHHHHH-HHHHHHHHHHHHHH-TT-THHHHTTT--EEEEETTEEEEEEEEEEE-TTS-EEEEEEEEEHHHHHHHHHHHHHHHHHHHHHHHHHHHHHHHHHHHHHHHHHHHHHHHHHHHHTT-TTTTTTS--S--TT-HHHHHHHHHHHHHHHHHHHHHHHHHHHHHHTTS----------------------------------PPPP---------

Organism: Rozella allomycis (strain CSF55) (NCBI:txid988480)

pLDDT: mean 78.05, std 20.07, range [30.61, 98.12]

Foldseek 3Di:
DWDDFQWDKDKQKDFDADPVRHTDGIDIDIDTLVVQQVVLLVVCVPDQFDKKKWKAFLPQQFTSYINPPDRQFDADPVRGTGGGDHLVRVLVVDQQSVQVQVVCCVVPNPRPNVVQQVPQDQDWTDTPNWIKTWDKHWDQDPSRGTMIMIMITTPVSVVVVVVVVVVVVVVVVVVVVVVVVVVVVVVVVVVVVVVVVVVVVVVVVVVVCVPVVPPPCPDDDPPCPVVVVVVVVVVVVVVVVVVVVVVVVVVVVPVVDDDDDDDDDDDDDDDDDDDDDDDDDDDDDDDDDDDDDDDDDDDDDDDD